Protein AF-A0A7J0H6J4-F1 (afdb_monomer)

Mean predicted aligned error: 19.85 Å

Organism: NCBI:txid165716

Radius of gyration: 63.57 Å; Cα contacts (8 Å, |Δi|>4): 97; chains: 1; bounding box: 121×67×166 Å

pLDDT: mean 73.16, std 22.2, range [22.91, 97.62]

Solvent-accessible surface area (backbone atoms only — not comparable to full-atom values): 18128 Å² total; per-residue (Å²): 135,91,82,87,82,89,80,85,81,76,89,83,82,80,80,77,84,77,76,85,71,89,86,64,90,82,67,83,80,78,88,69,92,77,84,86,80,96,75,91,76,96,66,96,67,84,50,84,58,67,77,48,96,93,47,71,51,81,50,64,57,100,44,37,66,28,49,51,53,49,50,52,53,25,50,52,22,48,76,70,63,26,18,61,67,37,55,76,76,55,74,60,62,53,43,97,85,78,46,73,52,76,68,41,57,77,81,49,72,68,52,54,53,53,54,41,64,67,47,77,93,45,82,88,68,48,81,85,84,81,95,75,52,67,58,62,50,37,53,51,44,52,49,49,54,52,52,53,51,53,53,52,51,55,50,52,54,51,52,54,51,51,52,53,52,50,52,52,49,53,51,54,51,52,53,53,52,52,52,50,51,52,54,51,53,51,52,50,51,51,52,52,51,53,48,52,53,52,53,53,54,47,53,52,51,52,52,50,52,51,52,52,52,52,53,50,50,53,50,54,52,50,54,54,50,53,51,52,53,52,52,53,52,51,51,54,55,56,61,66,72,56,97,70,62,80,68,62,54,54,54,53,49,52,50,49,52,55,50,50,53,50,54,49,50,53,50,51,53,52,51,52,51,52,50,50,56,50,52,52,52,53,52,53,51,53,51,52,53,52,52,54,50,54,52,57,61,71,76,108

InterPro domains:
  IPR005380 XS domain [PF03468] (38-112)
  IPR038588 XS domain superfamily [G3DSA:3.30.70.2890] (24-173)
  IPR044287 Protein SUPPRESSOR OF GENE SILENCING 3 [PTHR46602] (54-300)

Secondary structure (DSSP, 8-state):
-------------SSSS----TT-SS--------------------EEEEEETTEEEEE--SSHHHHHHHHHHHHHHHHTT-SHHHHHH----B-TTSPBPP---PPPHHHHHHHHHHS-S-GGGSPP-----HIIIIIIHHHHHHHHHHHHHHHHHHHHHHHHHHHHHHHHHHHHHHHHHHHHHHHHHHHHHHHHHHHHHHHHHHHHHHHHHHHHHHHHHHHHHHHHHHHHHHHHHHHTTS---HHHHHHHHHHHHHHHHHHHHHHHHHHHHHHHHHHHHHHHHHHHHHHHHHHHHHT-

Sequence (300 aa):
MTSSLKLRISESLDNITKIRWPHAQRLKLRISKFLTSSQRSDSHGLQWIQRAPGMSILIFENSAMGYIEAEYLHNHFREQGTDRDAWDQRRVLFCPGGILQLYGYMAEKRDLDIFNQHCHGKSNSRLKFELRSHQEMAVDQMKQMNEDNQELILFKDRVAKWQRQFNALKQSFGLVSEKLRKTSEESHIVQQRSKMHHDQNKEEMDFQDLFWKDQIQIIAKGDSYEKIQQEEREKVKSSLSTNAGRRHRVDEMAKFIKCQEKEMEEFVAESEKLIKLHEDKIIALKQKYLEEEIELEKEF

Foldseek 3Di:
DDDDDDDDPDDDPPPPPPPDDDPPPDDPPPPDDDDDDDDDDDDDDWDFDDDFVVDGDTDFPQALVSVVVLVVVQVVLVVVCQEPVSCVPPPPQADVPRDGRDHDHDDDPVNLVVSQVSPPDDPVRRDDDDDDDNCVRHVVRVVVVVVVVVVVVVVVVVVVVVVVVVVVVVVVVVVVVVVVVVVVVVVVVVVVVVVVVVVVVVVVVVVVVVVVVVVVVVVVVVVVVVVVVVVVVVVLVVVVPDDDDPPVVVVVVVVVVVVVVVVVVVVVVVVVVVVVVVVVVVVVVVVVVVVVVVVVVVVD

Structure (mmCIF, N/CA/C/O backbone):
data_AF-A0A7J0H6J4-F1
#
_entry.id   AF-A0A7J0H6J4-F1
#
loop_
_atom_site.group_PDB
_atom_site.id
_atom_site.type_symbol
_atom_site.label_atom_id
_atom_site.label_alt_id
_atom_site.label_comp_id
_atom_site.label_asym_id
_atom_site.label_entity_id
_atom_site.label_seq_id
_atom_site.pdbx_PDB_ins_code
_atom_site.Cartn_x
_atom_site.Cartn_y
_atom_site.Cartn_z
_atom_site.occupancy
_atom_site.B_iso_or_equiv
_atom_site.auth_seq_id
_atom_site.auth_comp_id
_atom_site.auth_asym_id
_atom_site.auth_atom_id
_atom_site.pdbx_PDB_model_num
ATOM 1 N N . MET A 1 1 ? 60.371 47.256 -29.897 1.00 32.34 1 MET A N 1
ATOM 2 C CA . MET A 1 1 ? 59.239 47.848 -29.158 1.00 32.34 1 MET A CA 1
ATOM 3 C C . MET A 1 1 ? 57.948 47.381 -29.799 1.00 32.34 1 MET A C 1
ATOM 5 O O . MET A 1 1 ? 57.832 47.382 -31.015 1.00 32.34 1 MET A O 1
ATOM 9 N N . THR A 1 2 ? 57.052 46.895 -28.956 1.00 35.75 2 THR A N 1
ATOM 10 C CA . THR A 1 2 ? 55.686 46.431 -29.213 1.00 35.75 2 THR A CA 1
ATOM 11 C C . THR A 1 2 ? 54.862 47.373 -30.092 1.00 35.75 2 THR A C 1
ATOM 13 O O . THR A 1 2 ? 54.838 48.570 -29.814 1.00 35.75 2 THR A O 1
ATOM 16 N N . SER A 1 3 ? 54.105 46.830 -31.055 1.00 24.27 3 SER A N 1
ATOM 17 C CA . SER A 1 3 ? 52.746 47.296 -31.382 1.00 24.27 3 SER A CA 1
ATOM 18 C C . SER A 1 3 ? 51.985 46.312 -32.275 1.00 24.27 3 SER A C 1
ATOM 20 O O . SER A 1 3 ? 52.516 45.741 -33.222 1.00 24.27 3 SER A O 1
ATOM 22 N N . SER A 1 4 ? 50.725 46.131 -31.893 1.00 26.70 4 SER A N 1
ATOM 23 C CA . SER A 1 4 ? 49.696 45.242 -32.416 1.00 26.70 4 SER A CA 1
ATOM 24 C C . SER A 1 4 ? 49.307 45.489 -33.874 1.00 26.70 4 SER A C 1
ATOM 26 O O . SER A 1 4 ? 49.115 46.633 -34.275 1.00 26.70 4 SER A O 1
ATOM 28 N N . LEU A 1 5 ? 48.972 44.411 -34.591 1.00 23.88 5 LEU A N 1
ATOM 29 C CA . LEU A 1 5 ? 47.990 44.451 -35.675 1.00 23.88 5 LEU A CA 1
ATOM 30 C C . LEU A 1 5 ? 46.917 43.380 -35.447 1.00 23.88 5 LEU A C 1
ATOM 32 O O . LEU A 1 5 ? 47.143 42.177 -35.542 1.00 23.88 5 LEU A O 1
ATOM 36 N N . LYS A 1 6 ? 45.732 43.889 -35.098 1.00 25.48 6 LYS A N 1
ATOM 37 C CA . LYS A 1 6 ? 44.427 43.224 -35.091 1.00 25.48 6 LYS A CA 1
ATOM 38 C C . LYS A 1 6 ? 44.156 42.629 -36.478 1.00 25.48 6 LYS A C 1
ATOM 40 O O . LYS A 1 6 ? 44.008 43.389 -37.431 1.00 25.48 6 LYS A O 1
ATOM 45 N N . LEU A 1 7 ? 43.975 41.312 -36.572 1.00 24.17 7 LEU A N 1
ATOM 46 C CA . LEU A 1 7 ? 43.243 40.704 -37.684 1.00 24.17 7 LEU A CA 1
ATOM 47 C C . LEU A 1 7 ? 41.810 40.418 -37.234 1.00 24.17 7 LEU A C 1
ATOM 49 O O . LEU A 1 7 ? 41.529 39.557 -36.404 1.00 24.17 7 LEU A O 1
ATOM 53 N N . ARG A 1 8 ? 40.922 41.250 -37.775 1.00 25.00 8 ARG A N 1
ATOM 54 C CA . ARG A 1 8 ? 39.465 41.177 -37.735 1.00 25.00 8 ARG A CA 1
ATOM 55 C C . ARG A 1 8 ? 39.037 39.911 -38.488 1.00 25.00 8 ARG A C 1
ATOM 57 O O . ARG A 1 8 ? 39.128 39.887 -39.709 1.00 25.00 8 ARG A O 1
ATOM 64 N N . ILE A 1 9 ? 38.576 38.880 -37.780 1.00 28.08 9 ILE A N 1
ATOM 65 C CA . ILE A 1 9 ? 37.777 37.810 -38.391 1.00 28.08 9 ILE A CA 1
ATOM 66 C C . ILE A 1 9 ? 36.322 38.211 -38.177 1.00 28.08 9 ILE A C 1
ATOM 68 O O . ILE A 1 9 ? 35.821 38.217 -37.054 1.00 28.08 9 ILE A O 1
ATOM 72 N N . SER A 1 10 ? 35.717 38.675 -39.266 1.00 25.12 10 SER A N 1
ATOM 73 C CA . SER A 1 10 ? 34.320 39.076 -39.367 1.00 25.12 10 SER A CA 1
ATOM 74 C C . SER A 1 10 ? 33.382 37.889 -39.165 1.00 25.12 10 SER A C 1
ATOM 76 O O . SER A 1 10 ? 33.693 36.751 -39.515 1.00 25.12 10 SER A O 1
ATOM 78 N N . GLU A 1 11 ? 32.230 38.217 -38.598 1.00 31.91 11 GLU A N 1
ATOM 79 C CA . GLU A 1 11 ? 31.077 37.376 -38.311 1.00 31.91 11 GLU A CA 1
ATOM 80 C C . GLU A 1 11 ? 30.714 36.409 -39.448 1.00 31.91 11 GLU A C 1
ATOM 82 O O . GLU A 1 11 ? 30.559 36.802 -40.601 1.00 31.91 11 GLU A O 1
ATOM 87 N N . SER A 1 12 ? 30.510 35.139 -39.094 1.00 29.16 12 SER A N 1
ATOM 88 C CA . SER A 1 12 ? 29.592 34.235 -39.796 1.00 29.16 12 SER A CA 1
ATOM 89 C C . SER A 1 12 ? 29.213 33.081 -38.861 1.00 29.16 12 SER A C 1
ATOM 91 O O . SER A 1 12 ? 29.544 31.920 -39.085 1.00 29.16 12 SER A O 1
ATOM 93 N N . LEU A 1 13 ? 28.586 33.418 -37.729 1.00 30.84 13 LEU A N 1
ATOM 94 C CA . LEU A 1 13 ? 27.965 32.437 -36.825 1.00 30.84 13 LEU A CA 1
ATOM 95 C C . LEU A 1 13 ? 26.429 32.512 -36.830 1.00 30.84 13 LEU A C 1
ATOM 97 O O . LEU A 1 13 ? 25.788 31.724 -36.143 1.00 30.84 13 LEU A O 1
ATOM 101 N N . ASP A 1 14 ? 25.836 33.371 -37.662 1.00 28.89 14 ASP A N 1
ATOM 102 C CA . ASP A 1 14 ? 24.385 33.602 -37.667 1.00 28.89 14 ASP A CA 1
ATOM 103 C C . ASP A 1 14 ? 23.594 32.760 -38.683 1.00 28.89 14 ASP A C 1
ATOM 105 O O . ASP A 1 14 ? 22.367 32.809 -38.692 1.00 28.89 14 ASP A O 1
ATOM 109 N N . ASN A 1 15 ? 24.242 31.920 -39.499 1.00 28.92 15 ASN A N 1
ATOM 110 C CA . ASN A 1 15 ? 23.547 31.191 -40.573 1.00 28.92 15 ASN A CA 1
ATOM 111 C C . ASN A 1 15 ? 23.264 29.701 -40.309 1.00 28.92 15 ASN A C 1
ATOM 113 O O . ASN A 1 15 ? 22.743 29.026 -41.192 1.00 28.92 15 ASN A O 1
ATOM 117 N N . ILE A 1 16 ? 23.528 29.172 -39.107 1.00 34.44 16 ILE A N 1
ATOM 118 C CA . ILE A 1 16 ? 23.248 27.750 -38.785 1.00 34.44 16 ILE A CA 1
ATOM 119 C C . ILE A 1 16 ? 21.892 27.562 -38.065 1.00 34.44 16 ILE A C 1
ATOM 121 O O . ILE A 1 16 ? 21.417 26.445 -37.886 1.00 34.44 16 ILE A O 1
ATOM 125 N N . THR A 1 17 ? 21.182 28.636 -37.712 1.00 31.34 17 THR A N 1
ATOM 126 C CA . THR A 1 17 ? 19.904 28.565 -36.968 1.00 31.34 17 THR A CA 1
ATOM 127 C C . THR A 1 17 ? 18.638 28.516 -37.833 1.00 31.34 17 THR A C 1
ATOM 129 O O . THR A 1 17 ? 17.533 28.603 -37.300 1.00 31.34 17 THR A O 1
ATOM 132 N N . LYS A 1 18 ? 18.740 28.306 -39.151 1.00 29.44 18 LYS A N 1
ATOM 133 C CA . LYS A 1 18 ? 17.568 28.142 -40.035 1.00 29.44 18 LYS A CA 1
ATOM 134 C C . LYS A 1 18 ? 17.579 26.818 -40.803 1.00 29.44 18 LYS A C 1
ATOM 136 O O . LYS A 1 18 ? 17.526 26.801 -42.024 1.00 29.44 18 LYS A O 1
ATOM 141 N N . ILE A 1 19 ? 17.549 25.699 -40.083 1.00 34.03 19 ILE A N 1
ATOM 142 C CA . ILE A 1 19 ? 16.944 24.468 -40.613 1.00 34.03 19 ILE A CA 1
ATOM 143 C C . ILE A 1 19 ? 15.577 24.340 -39.942 1.00 34.03 19 ILE A C 1
ATOM 145 O O . ILE A 1 19 ? 15.463 24.096 -38.741 1.00 34.03 19 ILE A O 1
ATOM 149 N N . ARG A 1 20 ? 14.527 24.626 -40.714 1.00 26.16 20 ARG A N 1
ATOM 150 C CA . ARG A 1 20 ? 13.129 24.543 -40.285 1.00 26.16 20 ARG A CA 1
ATOM 151 C C . ARG A 1 20 ? 12.711 23.075 -40.339 1.00 26.16 20 ARG A C 1
ATOM 153 O O . ARG A 1 20 ? 12.441 22.572 -41.419 1.00 26.16 20 ARG A O 1
ATOM 160 N N . TRP A 1 21 ? 12.652 22.415 -39.186 1.00 36.41 21 TRP A N 1
ATOM 161 C CA . TRP A 1 21 ? 12.153 21.045 -39.029 1.00 36.41 21 TRP A CA 1
ATOM 162 C C . TRP A 1 21 ? 10.617 21.056 -38.893 1.00 36.41 21 TRP A C 1
ATOM 164 O O . TRP A 1 21 ? 10.116 21.512 -37.860 1.00 36.41 21 TRP A O 1
ATOM 174 N N . PRO A 1 22 ? 9.825 20.597 -39.879 1.00 29.80 22 PRO A N 1
ATOM 175 C CA . PRO A 1 22 ? 8.400 20.380 -39.676 1.00 29.80 22 PRO A CA 1
ATOM 176 C C . PRO A 1 22 ? 8.217 19.026 -38.969 1.00 29.80 22 PRO A C 1
ATOM 178 O O . PRO A 1 22 ? 8.684 18.013 -39.467 1.00 29.80 22 PRO A O 1
ATOM 181 N N . HIS A 1 23 ? 7.549 19.030 -37.809 1.00 30.56 23 HIS A N 1
ATOM 182 C CA . HIS A 1 23 ? 7.237 17.888 -36.918 1.00 30.56 23 HIS A CA 1
ATOM 183 C C . HIS A 1 23 ? 8.204 17.507 -35.780 1.00 30.56 23 HIS A C 1
ATOM 185 O O . HIS A 1 23 ? 7.994 16.496 -35.116 1.00 30.56 23 HIS A O 1
ATOM 191 N N . ALA A 1 24 ? 9.150 18.366 -35.396 1.00 34.19 24 ALA A N 1
ATOM 192 C CA . ALA A 1 24 ? 9.939 18.165 -34.173 1.00 34.19 24 ALA A CA 1
ATOM 193 C C . ALA A 1 24 ? 9.366 18.938 -32.961 1.00 34.19 24 ALA A C 1
ATOM 195 O O . ALA A 1 24 ? 9.992 19.867 -32.461 1.00 34.19 24 ALA A O 1
ATOM 196 N N . GLN A 1 25 ? 8.180 18.576 -32.450 1.00 32.50 25 GLN A N 1
ATOM 197 C CA . GLN A 1 25 ? 7.685 19.151 -31.178 1.00 32.50 25 GLN A CA 1
ATOM 198 C C . GLN A 1 25 ? 8.244 18.471 -29.909 1.00 32.50 25 GLN A C 1
ATOM 200 O O . GLN A 1 25 ? 7.863 18.851 -28.804 1.00 32.50 25 GLN A O 1
ATOM 205 N N . ARG A 1 26 ? 9.193 17.525 -30.012 1.00 31.73 26 ARG A N 1
ATOM 206 C CA . ARG A 1 26 ? 9.772 16.850 -28.829 1.00 31.73 26 ARG A CA 1
ATOM 207 C C . ARG A 1 26 ? 11.286 16.910 -28.650 1.00 31.73 26 ARG A C 1
ATOM 209 O O . ARG A 1 26 ? 11.773 16.422 -27.640 1.00 31.73 26 ARG A O 1
ATOM 216 N N . LEU A 1 27 ? 12.021 17.576 -29.536 1.00 29.59 27 LEU A N 1
ATOM 217 C CA . LEU A 1 27 ? 13.466 17.766 -29.378 1.00 29.59 27 LEU A CA 1
ATOM 218 C C . LEU A 1 27 ? 13.791 19.261 -29.352 1.00 29.59 27 LEU A C 1
ATOM 220 O O . LEU A 1 27 ? 14.238 19.849 -30.333 1.00 29.59 27 LEU A O 1
ATOM 224 N N . LYS A 1 28 ? 13.564 19.898 -28.196 1.00 26.81 28 LYS A N 1
ATOM 225 C CA . LYS A 1 28 ? 14.203 21.184 -27.885 1.00 26.81 28 LYS A CA 1
ATOM 226 C C . LYS A 1 28 ? 15.700 20.924 -27.680 1.00 26.81 28 LYS A C 1
ATOM 228 O O . LYS A 1 28 ? 16.146 20.757 -26.548 1.00 26.81 28 LYS A O 1
ATOM 233 N N . LEU A 1 29 ? 16.477 20.895 -28.765 1.00 31.06 29 LEU A N 1
ATOM 234 C CA . LEU A 1 29 ? 17.935 20.988 -28.682 1.00 31.06 29 LEU A CA 1
ATOM 235 C C . LEU A 1 29 ? 18.292 22.376 -28.132 1.00 31.06 29 LEU A C 1
ATOM 237 O O . LEU A 1 29 ? 18.260 23.390 -28.831 1.00 31.06 29 LEU A O 1
ATOM 241 N N . ARG A 1 30 ? 18.583 22.428 -26.834 1.00 26.88 30 ARG A N 1
ATOM 242 C CA . ARG A 1 30 ? 19.042 23.624 -26.131 1.00 26.88 30 ARG A CA 1
ATOM 243 C C . ARG A 1 30 ? 20.536 23.781 -26.415 1.00 26.88 30 ARG A C 1
ATOM 245 O O . ARG A 1 30 ? 21.367 23.198 -25.732 1.00 26.88 30 ARG A O 1
ATOM 252 N N . ILE A 1 31 ? 20.880 24.546 -27.449 1.00 29.72 31 ILE A N 1
ATOM 253 C CA . ILE A 1 31 ? 22.272 24.907 -27.746 1.00 29.72 31 ILE A CA 1
ATOM 254 C C . ILE A 1 31 ? 22.707 25.959 -26.718 1.00 29.72 31 ILE A C 1
ATOM 256 O O . ILE A 1 31 ? 22.519 27.157 -26.917 1.00 29.72 31 ILE A O 1
ATOM 260 N N . SER A 1 32 ? 23.260 25.521 -25.588 1.00 24.36 32 SER A N 1
ATOM 261 C CA . SER A 1 32 ? 23.986 26.397 -24.666 1.00 24.36 32 SER A CA 1
ATOM 262 C C . SER A 1 32 ? 25.468 26.052 -24.690 1.00 24.36 32 SER A C 1
ATOM 264 O O . SER A 1 32 ? 25.858 24.927 -24.392 1.00 24.36 32 SER A O 1
ATOM 266 N N . LYS A 1 33 ? 26.276 27.056 -25.045 1.00 30.05 33 LYS A N 1
ATOM 267 C CA . LYS A 1 33 ? 27.736 27.093 -24.918 1.00 30.05 33 LYS A CA 1
ATOM 268 C C . LYS A 1 33 ? 28.176 26.507 -23.574 1.00 30.05 33 LYS A C 1
ATOM 270 O O . LYS A 1 33 ? 27.794 27.066 -22.556 1.00 30.05 33 LYS A O 1
ATOM 275 N N . PHE A 1 34 ? 29.043 25.498 -23.568 1.00 25.02 34 PHE A N 1
ATOM 276 C CA . PHE A 1 34 ? 29.953 25.270 -22.446 1.00 25.02 34 PHE A CA 1
ATOM 277 C C . PHE A 1 34 ? 31.266 24.673 -22.953 1.00 25.02 34 PHE A C 1
ATOM 279 O O . PHE A 1 34 ? 31.307 23.608 -23.564 1.00 25.02 34 PHE A O 1
ATOM 286 N N . LEU A 1 35 ? 32.338 25.431 -22.745 1.00 27.50 35 LEU A N 1
ATOM 287 C CA . LEU A 1 35 ? 33.712 24.978 -22.876 1.00 27.50 35 LEU A CA 1
ATOM 288 C C . LEU A 1 35 ? 34.117 24.277 -21.573 1.00 27.50 35 LEU A C 1
ATOM 290 O O . LEU A 1 35 ? 33.762 24.726 -20.487 1.00 27.50 35 LEU A O 1
ATOM 294 N N . THR A 1 36 ? 34.967 23.266 -21.736 1.00 29.61 36 THR A N 1
ATOM 295 C CA . THR A 1 36 ? 35.850 22.622 -20.747 1.00 29.61 36 THR A CA 1
ATOM 296 C C . THR A 1 36 ? 35.263 21.635 -19.731 1.00 29.61 36 THR A C 1
ATOM 298 O O . THR A 1 36 ? 34.295 21.907 -19.034 1.00 29.61 36 THR A O 1
ATOM 301 N N . SER A 1 37 ? 36.025 20.537 -19.607 1.00 22.91 37 SER A N 1
ATOM 302 C CA . SER A 1 37 ? 36.230 19.696 -18.418 1.00 22.91 37 SER A CA 1
ATOM 303 C C . SER A 1 37 ? 35.440 18.387 -18.331 1.00 22.91 37 SER A C 1
ATOM 305 O O . SER A 1 37 ? 34.274 18.332 -17.972 1.00 22.91 37 SER A O 1
ATOM 307 N N . SER A 1 38 ? 36.182 17.315 -18.621 1.00 36.50 38 SER A N 1
ATOM 308 C CA . SER A 1 38 ? 36.107 15.972 -18.037 1.00 36.50 38 SER A CA 1
ATOM 309 C C . SER A 1 38 ? 35.262 15.840 -16.757 1.00 36.50 38 SER A C 1
ATOM 311 O O . SER A 1 38 ? 35.719 16.274 -15.704 1.00 36.50 38 SER A O 1
ATOM 313 N N . GLN A 1 39 ? 34.134 15.122 -16.826 1.00 25.42 39 GLN A N 1
ATOM 314 C CA . GLN A 1 39 ? 33.724 14.079 -15.866 1.00 25.42 39 GLN A CA 1
ATOM 315 C C . GLN A 1 39 ? 32.434 13.362 -16.321 1.00 25.42 39 GLN A C 1
ATOM 317 O O . GLN A 1 39 ? 31.625 13.920 -17.054 1.00 25.42 39 GLN A O 1
ATOM 322 N N . ARG A 1 40 ? 32.289 12.099 -15.888 1.00 37.50 40 ARG A N 1
ATOM 323 C CA . ARG A 1 40 ? 31.106 11.222 -16.020 1.00 37.50 40 ARG A CA 1
ATOM 324 C C . ARG A 1 40 ? 29.793 11.934 -15.672 1.00 37.50 40 ARG A C 1
ATOM 326 O O . ARG A 1 40 ? 29.751 12.640 -14.670 1.00 37.50 40 ARG A O 1
ATOM 333 N N . SER A 1 41 ? 28.707 11.604 -16.368 1.00 27.91 41 SER A N 1
ATOM 334 C CA . SER A 1 41 ? 27.409 11.295 -15.736 1.00 27.91 41 SER A CA 1
ATOM 335 C C . SER A 1 41 ? 26.367 10.864 -16.766 1.00 27.91 41 SER A C 1
ATOM 337 O O . SER A 1 41 ? 26.250 11.446 -17.841 1.00 27.91 41 SER A O 1
ATOM 339 N N . ASP A 1 42 ? 25.619 9.834 -16.384 1.00 38.34 42 ASP A N 1
ATOM 340 C CA . ASP A 1 42 ? 24.381 9.375 -16.994 1.00 38.34 42 ASP A CA 1
ATOM 341 C C . ASP A 1 42 ? 23.381 10.534 -17.068 1.00 38.34 42 ASP A C 1
ATOM 343 O O . ASP A 1 42 ? 22.933 11.039 -16.039 1.00 38.34 42 ASP A O 1
ATOM 347 N N . SER A 1 43 ? 23.070 11.011 -18.272 1.00 32.19 43 SER A N 1
ATOM 348 C CA . SER A 1 43 ? 21.995 11.972 -18.545 1.00 32.19 43 SER A CA 1
ATOM 349 C C . SER A 1 43 ? 21.755 12.048 -20.049 1.00 32.19 43 SER A C 1
ATOM 351 O O . SER A 1 43 ? 22.672 12.348 -20.810 1.00 32.19 43 SER A O 1
ATOM 353 N N . HIS A 1 44 ? 20.511 11.799 -20.457 1.00 42.38 44 HIS A N 1
ATOM 354 C CA . HIS A 1 44 ? 20.006 11.909 -21.824 1.00 42.38 44 HIS A CA 1
ATOM 355 C C . HIS A 1 44 ? 20.513 13.169 -22.541 1.00 42.38 44 HIS A C 1
ATOM 357 O O . HIS A 1 44 ? 20.177 14.298 -22.175 1.00 42.38 44 HIS A O 1
ATOM 363 N N . GLY A 1 45 ? 21.316 12.970 -23.583 1.00 33.69 45 GLY A N 1
ATOM 364 C CA . GLY A 1 45 ? 21.847 14.051 -24.397 1.00 33.69 45 GLY A CA 1
ATOM 365 C C . GLY A 1 45 ? 22.840 13.534 -25.428 1.00 33.69 45 GLY A C 1
ATOM 366 O O . GLY A 1 45 ? 23.802 12.856 -25.081 1.00 33.69 45 GLY A O 1
ATOM 367 N N . LEU A 1 46 ? 22.605 13.878 -26.697 1.00 38.28 46 LEU A N 1
ATOM 368 C CA . LEU A 1 46 ? 23.538 13.655 -27.803 1.00 38.28 46 LEU A CA 1
ATOM 369 C C . LEU A 1 46 ? 24.925 14.185 -27.415 1.00 38.28 46 LEU A C 1
ATOM 371 O O . LEU A 1 46 ? 25.100 15.390 -27.206 1.00 38.28 46 LEU A O 1
ATOM 375 N N . GLN A 1 47 ? 25.909 13.292 -27.317 1.00 38.47 47 GLN A N 1
ATOM 376 C CA . GLN A 1 47 ? 27.278 13.662 -26.987 1.00 38.47 47 GLN A CA 1
ATOM 377 C C . GLN A 1 47 ? 28.078 13.822 -28.285 1.00 38.47 47 GLN A C 1
ATOM 379 O O . GLN A 1 47 ? 28.385 12.856 -28.979 1.00 38.47 47 GLN A O 1
ATOM 384 N N . TRP A 1 48 ? 28.423 15.062 -28.632 1.00 40.47 48 TRP A N 1
ATOM 385 C CA . TRP A 1 48 ? 29.306 15.349 -29.764 1.00 40.47 48 TRP A CA 1
ATOM 386 C C . TRP A 1 48 ? 30.753 15.133 -29.343 1.00 40.47 48 TRP A C 1
ATOM 388 O O . TRP A 1 48 ? 31.283 15.924 -28.560 1.00 40.47 48 TRP A O 1
ATOM 398 N N . ILE A 1 49 ? 31.417 14.096 -29.856 1.00 47.28 49 ILE A N 1
ATOM 399 C CA . ILE A 1 49 ? 32.835 13.875 -29.567 1.00 47.28 49 ILE A CA 1
ATOM 400 C C . ILE A 1 49 ? 33.576 13.470 -30.839 1.00 47.28 49 ILE A C 1
ATOM 402 O O . ILE A 1 49 ? 33.199 12.548 -31.547 1.00 47.28 49 ILE A O 1
ATOM 406 N N . GLN A 1 50 ? 34.704 14.156 -31.034 1.00 50.03 50 GLN A N 1
ATOM 407 C CA . GLN A 1 50 ? 35.775 13.893 -31.992 1.00 50.03 50 GLN A CA 1
ATOM 408 C C . GLN A 1 50 ? 35.567 14.462 -33.408 1.00 50.03 50 GLN A C 1
ATOM 410 O O . GLN A 1 50 ? 34.782 13.983 -34.221 1.00 50.03 50 GLN A O 1
ATOM 415 N N . ARG A 1 51 ? 36.354 15.503 -33.709 1.00 43.75 51 ARG A N 1
ATOM 416 C CA . ARG A 1 51 ? 36.452 16.147 -35.023 1.00 43.75 51 ARG A CA 1
ATOM 417 C C . ARG A 1 51 ? 37.814 15.824 -35.636 1.00 43.75 51 ARG A C 1
ATOM 419 O O . ARG A 1 51 ? 38.836 16.229 -35.084 1.00 43.75 51 ARG A O 1
ATOM 426 N N . ALA A 1 52 ? 37.812 15.147 -36.778 1.00 52.53 52 ALA A N 1
ATOM 427 C CA . ALA A 1 52 ? 38.944 15.085 -37.696 1.00 52.53 52 ALA A CA 1
ATOM 428 C C . ALA A 1 52 ? 38.771 16.180 -38.776 1.00 52.53 52 ALA A C 1
ATOM 430 O O . ALA A 1 52 ? 37.668 16.718 -38.932 1.00 52.53 52 ALA A O 1
ATOM 431 N N . PRO A 1 53 ? 39.822 16.589 -39.509 1.00 56.97 53 PRO A N 1
ATOM 432 C CA . PRO A 1 53 ? 39.680 17.577 -40.578 1.00 56.97 53 PRO A CA 1
ATOM 433 C C . PRO A 1 53 ? 38.638 17.108 -41.609 1.00 56.97 53 PRO A C 1
ATOM 435 O O . PRO A 1 53 ? 38.853 16.125 -42.306 1.00 56.97 53 PRO A O 1
ATOM 438 N N . GLY A 1 54 ? 37.486 17.784 -41.668 1.00 67.56 54 GLY A N 1
ATOM 439 C CA . GLY A 1 54 ? 36.395 17.454 -42.594 1.00 67.56 54 GLY A CA 1
ATOM 440 C C . GLY A 1 54 ? 35.497 16.266 -42.212 1.00 67.56 54 GLY A C 1
ATOM 441 O O . GLY A 1 54 ? 34.618 15.945 -43.000 1.00 67.56 54 GLY A O 1
ATOM 442 N N . MET A 1 55 ? 35.667 15.634 -41.038 1.00 71.75 55 MET A N 1
ATOM 443 C CA . MET A 1 55 ? 34.838 14.496 -40.589 1.00 71.75 55 MET A CA 1
ATOM 444 C C . MET A 1 55 ? 34.493 14.590 -39.094 1.00 71.75 55 MET A C 1
ATOM 446 O O . MET A 1 55 ? 35.336 14.949 -38.268 1.00 71.75 55 MET A O 1
ATOM 450 N N . SER A 1 56 ? 33.263 14.229 -38.731 1.00 78.38 56 SER A N 1
ATOM 451 C CA . SER A 1 56 ? 32.791 14.165 -37.341 1.00 78.38 56 SER A CA 1
ATOM 452 C C . SER A 1 56 ? 31.951 12.915 -37.114 1.00 78.38 56 SER A C 1
ATOM 454 O O . SER A 1 56 ? 31.152 12.565 -37.978 1.00 78.38 56 SER A O 1
ATOM 456 N N . ILE A 1 57 ? 32.091 12.294 -35.943 1.00 82.31 57 ILE A N 1
ATOM 457 C CA . ILE A 1 57 ? 31.270 11.151 -35.526 1.00 82.31 57 ILE A CA 1
ATOM 458 C C . ILE A 1 57 ? 30.194 11.637 -34.550 1.00 82.31 57 ILE A C 1
ATOM 460 O O . ILE A 1 57 ? 30.479 12.407 -33.632 1.00 82.31 57 ILE A O 1
ATOM 464 N N . LEU A 1 58 ? 28.956 11.181 -34.753 1.00 85.94 58 LEU A N 1
ATOM 465 C CA . LEU A 1 58 ? 27.856 11.361 -33.809 1.00 85.94 58 LEU A CA 1
ATOM 466 C C . LEU A 1 58 ? 27.661 10.064 -33.023 1.00 85.94 58 LEU A C 1
ATOM 468 O O . LEU A 1 58 ? 27.520 8.997 -33.617 1.00 85.94 58 LEU A O 1
ATOM 472 N N . ILE A 1 59 ? 27.670 10.165 -31.695 1.00 85.44 59 ILE A N 1
ATOM 473 C CA . ILE A 1 59 ? 27.499 9.025 -30.794 1.00 85.44 59 ILE A CA 1
ATOM 474 C C . ILE A 1 59 ? 26.111 9.127 -30.168 1.00 85.44 59 ILE A C 1
ATOM 476 O O . ILE A 1 59 ? 25.770 10.138 -29.548 1.00 85.44 59 ILE A O 1
ATOM 480 N N . PHE A 1 60 ? 25.320 8.077 -30.357 1.00 86.69 60 PHE A N 1
ATOM 481 C CA . PHE A 1 60 ? 23.996 7.933 -29.764 1.00 86.69 60 PHE A CA 1
ATOM 482 C C . PHE A 1 60 ? 24.076 7.176 -28.439 1.00 86.69 60 PHE A C 1
ATOM 484 O O . PHE A 1 60 ? 25.101 6.580 -28.101 1.00 86.69 60 PHE A O 1
ATOM 491 N N . GLU A 1 61 ? 22.985 7.219 -27.680 1.00 88.19 61 GLU A N 1
ATOM 492 C CA . GLU A 1 61 ? 22.841 6.430 -26.461 1.00 88.19 61 GLU A CA 1
ATOM 493 C C . GLU A 1 61 ? 23.043 4.936 -26.766 1.00 88.19 61 GLU A C 1
ATOM 495 O O . GLU A 1 61 ? 22.582 4.436 -27.793 1.00 88.19 61 GLU A O 1
ATOM 500 N N . ASN A 1 62 ? 23.721 4.209 -25.872 1.00 84.44 62 ASN A N 1
ATOM 501 C CA . ASN A 1 62 ? 23.905 2.762 -26.003 1.00 84.44 62 ASN A CA 1
ATOM 502 C C . ASN A 1 62 ? 22.634 2.004 -25.579 1.00 84.44 62 ASN A C 1
ATOM 504 O O . ASN A 1 62 ? 22.644 1.226 -24.627 1.00 84.44 62 ASN A O 1
ATOM 508 N N . SER A 1 63 ? 21.525 2.289 -26.254 1.00 85.44 63 SER A N 1
ATOM 509 C CA . SER A 1 63 ? 20.218 1.680 -26.034 1.00 85.44 63 SER A CA 1
ATOM 510 C C . SER A 1 63 ? 19.538 1.392 -27.371 1.00 85.44 63 SER A C 1
ATOM 512 O O . SER A 1 63 ? 19.894 1.970 -28.401 1.00 85.44 63 SER A O 1
ATOM 514 N N . ALA A 1 64 ? 18.532 0.514 -27.363 1.00 87.00 64 ALA A N 1
ATOM 515 C CA . ALA A 1 64 ? 17.734 0.221 -28.556 1.00 87.00 64 ALA A CA 1
ATOM 516 C C . ALA A 1 64 ? 17.124 1.492 -29.165 1.00 87.00 64 ALA A C 1
ATOM 518 O O . ALA A 1 64 ? 17.079 1.648 -30.382 1.00 87.00 64 ALA A O 1
ATOM 519 N N . MET A 1 65 ? 16.719 2.439 -28.314 1.00 86.50 65 MET A N 1
ATOM 520 C CA . MET A 1 65 ? 16.193 3.726 -28.758 1.00 86.50 65 MET A CA 1
ATOM 521 C C . MET A 1 65 ? 17.278 4.594 -29.403 1.00 86.50 65 MET A C 1
ATOM 523 O O . MET A 1 65 ? 17.043 5.160 -30.467 1.00 86.50 65 MET A O 1
ATOM 527 N N . GLY A 1 66 ? 18.481 4.648 -28.820 1.00 87.50 66 GLY A N 1
ATOM 528 C CA . GLY A 1 66 ? 19.613 5.351 -29.428 1.00 87.50 66 GLY A CA 1
ATOM 529 C C . GLY A 1 66 ? 19.995 4.784 -30.800 1.00 87.50 66 GLY A C 1
ATOM 530 O O . GLY A 1 66 ? 20.317 5.543 -31.713 1.00 87.50 66 GLY A O 1
ATOM 531 N N . TYR A 1 67 ? 19.876 3.465 -30.984 1.00 87.81 67 TYR A N 1
ATOM 532 C CA . TYR A 1 67 ? 20.055 2.825 -32.288 1.00 87.81 67 TYR A CA 1
ATOM 533 C C . TYR A 1 67 ? 18.978 3.250 -33.302 1.00 87.81 67 TYR A C 1
ATOM 535 O O . TYR A 1 67 ? 19.310 3.636 -34.422 1.00 87.81 67 TYR A O 1
ATOM 543 N N . ILE A 1 68 ? 17.698 3.235 -32.913 1.00 88.19 68 ILE A N 1
ATOM 544 C CA . ILE A 1 68 ? 16.580 3.656 -33.779 1.00 88.19 68 ILE A CA 1
ATOM 545 C C . ILE A 1 68 ? 16.706 5.137 -34.164 1.00 88.19 68 ILE A C 1
ATOM 547 O O . ILE A 1 68 ? 16.440 5.511 -35.305 1.00 88.19 68 ILE A O 1
ATOM 551 N N . GLU A 1 69 ? 17.152 5.995 -33.246 1.00 89.31 69 GLU A N 1
ATOM 552 C CA . GLU A 1 69 ? 17.429 7.404 -33.544 1.00 89.31 69 GLU A CA 1
ATOM 553 C C . GLU A 1 69 ? 18.561 7.566 -34.570 1.00 89.31 69 GLU A C 1
ATOM 555 O O . GLU A 1 69 ? 18.455 8.387 -35.488 1.00 89.31 69 GLU A O 1
ATOM 560 N N . ALA A 1 70 ? 19.620 6.759 -34.455 1.00 89.31 70 ALA A N 1
ATOM 561 C CA . ALA A 1 70 ? 20.712 6.733 -35.423 1.00 89.31 70 ALA A CA 1
ATOM 562 C C . ALA A 1 70 ? 20.245 6.253 -36.804 1.00 89.31 70 ALA A C 1
ATOM 564 O O . ALA A 1 70 ? 20.615 6.841 -37.823 1.00 89.31 70 ALA A O 1
ATOM 565 N N . GLU A 1 71 ? 19.409 5.214 -36.846 1.00 88.19 71 GLU A N 1
ATOM 566 C CA . GLU A 1 71 ? 18.809 4.698 -38.076 1.00 88.19 71 GLU A CA 1
ATOM 567 C C . GLU A 1 71 ? 17.886 5.732 -38.733 1.00 88.19 71 GLU A C 1
ATOM 569 O O . GLU A 1 71 ? 17.966 5.955 -39.942 1.00 88.19 71 GLU A O 1
ATOM 574 N N . TYR A 1 72 ? 17.066 6.429 -37.945 1.00 91.94 72 TYR A N 1
ATOM 575 C CA . TYR A 1 72 ? 16.214 7.507 -38.439 1.00 91.94 72 TYR A CA 1
ATOM 576 C C . TYR A 1 72 ? 17.041 8.619 -39.091 1.00 91.94 72 TYR A C 1
ATOM 578 O O . TYR A 1 72 ? 16.734 9.061 -40.200 1.00 91.94 72 TYR A O 1
ATOM 586 N N . LEU A 1 73 ? 18.130 9.044 -38.440 1.00 89.69 73 LEU A N 1
ATOM 587 C CA . LEU A 1 73 ? 19.025 10.055 -38.998 1.00 89.69 73 LEU A CA 1
ATOM 588 C C . LEU A 1 73 ? 19.729 9.557 -40.269 1.00 89.69 73 LEU A C 1
ATOM 590 O O . LEU A 1 73 ? 19.848 10.306 -41.235 1.00 89.69 73 LEU A O 1
ATOM 594 N N . HIS A 1 74 ? 20.165 8.297 -40.300 1.00 89.75 74 HIS A N 1
ATOM 595 C CA . HIS A 1 74 ? 20.749 7.687 -41.494 1.00 89.75 74 HIS A CA 1
ATOM 596 C C . HIS A 1 74 ? 19.766 7.685 -42.674 1.00 89.75 74 HIS A C 1
ATOM 598 O O . HIS A 1 74 ? 20.120 8.122 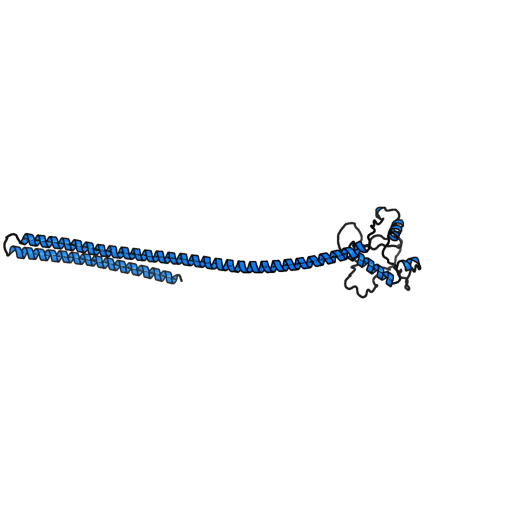-43.771 1.00 89.75 74 HIS A O 1
ATOM 604 N N . ASN A 1 75 ? 18.526 7.248 -42.442 1.00 92.12 75 ASN A N 1
ATOM 605 C CA . ASN A 1 75 ? 17.478 7.230 -43.459 1.00 92.12 75 ASN A CA 1
ATOM 606 C C . ASN A 1 75 ? 17.148 8.645 -43.949 1.00 92.12 75 ASN A C 1
ATOM 608 O O . ASN A 1 75 ? 16.956 8.842 -45.144 1.00 92.12 75 ASN A O 1
ATOM 612 N N . HIS A 1 76 ? 17.178 9.641 -43.062 1.00 91.19 76 HIS A N 1
ATOM 613 C CA . HIS A 1 76 ? 16.965 11.039 -43.425 1.00 91.19 76 HIS A CA 1
ATOM 614 C C . HIS A 1 76 ? 17.996 11.565 -44.439 1.00 91.19 76 HIS A C 1
ATOM 616 O O . HIS A 1 76 ? 17.622 12.188 -45.431 1.00 91.19 76 HIS A O 1
ATOM 622 N N . PHE A 1 77 ? 19.290 11.292 -44.232 1.00 88.06 77 PHE A N 1
ATOM 623 C CA . PHE A 1 77 ? 20.333 11.666 -45.199 1.00 88.06 77 PHE A CA 1
ATOM 624 C C . PHE A 1 77 ? 20.225 10.871 -46.509 1.00 88.06 77 PHE A C 1
ATOM 626 O O . PHE A 1 77 ? 20.466 11.416 -47.586 1.00 88.06 77 PHE A O 1
ATOM 633 N N . ARG A 1 78 ? 19.784 9.609 -46.436 1.00 89.88 78 ARG A N 1
ATOM 634 C CA . ARG A 1 78 ? 19.492 8.782 -47.618 1.00 89.88 78 ARG A CA 1
ATOM 635 C C . ARG A 1 78 ? 18.350 9.344 -48.457 1.00 89.88 78 ARG A C 1
ATOM 637 O O . ARG A 1 78 ? 18.478 9.435 -49.672 1.00 89.88 78 ARG A O 1
ATOM 644 N N . GLU A 1 79 ? 17.267 9.783 -47.826 1.00 91.06 79 GLU A N 1
ATOM 645 C CA . GLU A 1 79 ? 16.140 10.432 -48.507 1.00 91.06 79 GLU A CA 1
ATOM 646 C C . GLU A 1 79 ? 16.526 11.781 -49.130 1.00 91.06 79 GLU A C 1
ATOM 648 O O . GLU A 1 79 ? 16.007 12.149 -50.182 1.00 91.06 79 GLU A O 1
ATOM 653 N N . GLN A 1 80 ? 17.461 12.509 -48.514 1.00 86.00 80 GLN A N 1
ATOM 654 C CA . GLN A 1 80 ? 17.992 13.767 -49.047 1.00 86.00 80 GLN A CA 1
ATOM 655 C C . GLN A 1 80 ? 19.017 13.588 -50.178 1.00 86.00 80 GLN A C 1
ATOM 657 O O . GLN A 1 80 ? 19.400 14.582 -50.798 1.00 86.00 80 GLN A O 1
ATOM 662 N N . GLY A 1 81 ? 19.463 12.359 -50.461 1.00 85.62 81 GLY A N 1
ATOM 663 C CA . GLY A 1 81 ? 20.515 12.084 -51.446 1.00 85.62 81 GLY A CA 1
ATOM 664 C C . GLY A 1 81 ? 21.894 12.593 -51.014 1.00 85.62 81 GLY A C 1
ATOM 665 O O . GLY A 1 81 ? 22.710 12.975 -51.850 1.00 85.62 81 GLY A O 1
ATOM 666 N N . THR A 1 82 ? 22.127 12.665 -49.704 1.00 85.50 82 THR A N 1
ATOM 667 C CA . THR A 1 82 ? 23.355 13.163 -49.062 1.00 85.50 82 THR A CA 1
ATOM 668 C C . THR A 1 82 ? 23.959 12.081 -48.164 1.00 85.50 82 THR A C 1
ATOM 670 O O . THR A 1 82 ? 24.519 12.337 -47.096 1.00 85.50 82 THR A O 1
ATOM 673 N N . ASP A 1 83 ? 23.828 10.836 -48.608 1.00 86.56 83 ASP A N 1
ATOM 674 C CA . ASP A 1 83 ? 24.304 9.633 -47.946 1.00 86.56 83 ASP A CA 1
ATOM 675 C C . ASP A 1 83 ? 25.728 9.250 -48.379 1.00 86.56 83 ASP A C 1
ATOM 677 O O . ASP A 1 83 ? 26.444 10.017 -49.032 1.00 86.56 83 ASP A O 1
ATOM 681 N N . ARG A 1 84 ? 26.161 8.047 -47.982 1.00 85.88 84 ARG A N 1
ATOM 682 C CA . ARG A 1 84 ? 27.488 7.511 -48.305 1.00 85.88 84 ARG A CA 1
ATOM 683 C C . ARG A 1 84 ? 27.709 7.424 -49.814 1.00 85.88 84 ARG A C 1
ATOM 685 O O . ARG A 1 84 ? 28.751 7.868 -50.288 1.00 85.88 84 ARG A O 1
ATOM 692 N N . ASP A 1 85 ? 26.740 6.898 -50.560 1.00 87.31 85 ASP A N 1
ATOM 693 C CA . ASP A 1 85 ? 26.909 6.682 -51.997 1.00 87.31 85 ASP A CA 1
ATOM 694 C C . ASP A 1 85 ? 27.042 8.020 -52.733 1.00 87.31 85 ASP A C 1
ATOM 696 O O . ASP A 1 85 ? 27.895 8.174 -53.613 1.00 87.31 85 ASP A O 1
ATOM 700 N N . ALA A 1 86 ? 26.275 9.030 -52.309 1.00 85.50 86 ALA A N 1
ATOM 701 C CA . ALA A 1 86 ? 26.416 10.393 -52.804 1.00 85.50 86 ALA A CA 1
ATOM 702 C C . ALA A 1 86 ? 27.813 10.976 -52.515 1.00 85.50 86 ALA A C 1
ATOM 704 O O . ALA A 1 86 ? 28.427 11.576 -53.403 1.00 85.50 86 ALA A O 1
ATOM 705 N N . TRP A 1 87 ? 28.351 10.759 -51.309 1.00 83.38 87 TRP A N 1
ATOM 706 C CA . TRP A 1 87 ? 29.699 11.200 -50.931 1.00 83.38 87 TRP A CA 1
ATOM 707 C C . TRP A 1 87 ? 30.812 10.517 -51.741 1.00 83.38 87 TRP A C 1
ATOM 709 O O . TRP A 1 87 ? 31.796 11.164 -52.116 1.00 83.38 87 TRP A O 1
ATOM 719 N N . ASP A 1 88 ? 30.669 9.226 -52.033 1.00 81.88 88 ASP A N 1
ATOM 720 C CA . ASP A 1 88 ? 31.687 8.454 -52.749 1.00 81.88 88 ASP A CA 1
ATOM 721 C C . ASP A 1 88 ? 31.656 8.703 -54.265 1.00 81.88 88 ASP A C 1
ATOM 723 O O . ASP A 1 88 ? 32.711 8.754 -54.901 1.00 81.88 88 ASP A O 1
ATOM 727 N N . GLN A 1 89 ? 30.474 8.926 -54.849 1.00 80.19 89 GLN A N 1
ATOM 728 C CA . GLN A 1 89 ? 30.312 9.100 -56.298 1.00 80.19 89 GLN A CA 1
ATOM 729 C C . GLN A 1 89 ? 30.414 10.558 -56.768 1.00 80.19 89 GLN A C 1
ATOM 731 O O . GLN A 1 89 ? 30.976 10.823 -57.834 1.00 80.19 89 GLN A O 1
ATOM 736 N N . ARG A 1 90 ? 29.848 11.522 -56.023 1.00 67.06 90 ARG A N 1
ATOM 737 C CA . ARG A 1 90 ? 29.793 12.941 -56.421 1.00 67.06 90 ARG A CA 1
ATOM 738 C C . ARG A 1 90 ? 29.925 13.865 -55.214 1.00 67.06 90 ARG A C 1
ATOM 740 O O . ARG A 1 90 ? 28.939 14.352 -54.673 1.00 67.06 90 ARG A O 1
ATOM 747 N N . ARG A 1 91 ? 31.169 14.201 -54.862 1.00 69.38 91 ARG A N 1
ATOM 748 C CA . ARG A 1 91 ? 31.490 15.154 -53.786 1.00 69.38 91 ARG A CA 1
ATOM 749 C C . ARG A 1 91 ? 31.082 16.580 -54.145 1.00 69.38 91 ARG A C 1
ATOM 751 O O . ARG A 1 91 ? 31.901 17.390 -54.579 1.00 69.38 91 ARG A O 1
ATOM 758 N N . VAL A 1 92 ? 29.811 16.903 -53.937 1.00 70.50 92 VAL A N 1
ATOM 759 C CA . VAL A 1 92 ? 29.325 18.280 -53.985 1.00 70.50 92 VAL A CA 1
ATOM 760 C C . VAL A 1 92 ? 29.606 18.906 -52.626 1.00 70.50 92 VAL A C 1
ATOM 762 O O . VAL 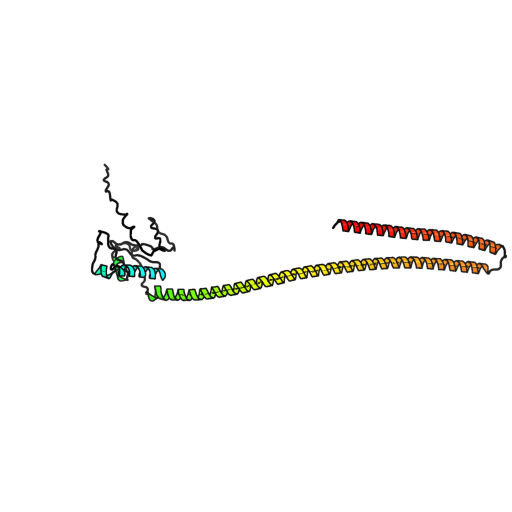A 1 92 ? 28.947 18.588 -51.641 1.00 70.50 92 VAL A O 1
ATOM 765 N N . LEU A 1 93 ? 30.622 19.765 -52.562 1.00 68.00 93 LEU A N 1
ATOM 766 C CA . LEU A 1 93 ? 31.040 20.409 -51.312 1.00 68.00 93 LEU A CA 1
ATOM 767 C C . LEU A 1 93 ? 30.102 21.552 -50.899 1.00 68.00 93 LEU A C 1
ATOM 769 O O . LEU A 1 93 ? 29.988 21.852 -49.714 1.00 68.00 93 LEU A O 1
ATOM 773 N N . PHE A 1 94 ? 29.410 22.171 -51.857 1.00 70.62 94 PHE A N 1
ATOM 774 C CA . PHE A 1 94 ? 28.566 23.337 -51.618 1.00 70.62 94 PHE A CA 1
ATOM 775 C C . PHE A 1 94 ? 27.196 23.166 -52.259 1.00 70.62 94 PHE A C 1
ATOM 777 O O . PHE A 1 94 ? 27.092 22.867 -53.449 1.00 70.62 94 PHE A O 1
ATOM 784 N N . CYS A 1 95 ? 26.147 23.412 -51.479 1.00 70.56 95 CYS A N 1
ATOM 785 C CA . CYS A 1 95 ? 24.799 23.555 -52.010 1.00 70.56 95 CYS A CA 1
ATOM 786 C C . CYS A 1 95 ? 24.699 24.851 -52.841 1.00 70.56 95 CYS A C 1
ATOM 788 O O . CYS A 1 95 ? 25.464 25.800 -52.604 1.00 70.56 95 CYS A O 1
ATOM 790 N N . PRO A 1 96 ? 23.712 24.965 -53.748 1.00 62.97 96 PRO A N 1
ATOM 791 C CA . PRO A 1 96 ? 23.338 26.248 -54.339 1.00 62.97 96 PRO A CA 1
ATOM 792 C C . PRO A 1 96 ? 23.052 27.264 -53.217 1.00 62.97 96 PRO A C 1
ATOM 794 O O . PRO A 1 96 ? 22.116 27.086 -52.444 1.00 62.97 96 PRO A O 1
ATOM 797 N N . GLY A 1 97 ? 23.902 28.287 -53.074 1.00 68.19 97 GLY A N 1
ATOM 798 C CA . GLY A 1 97 ? 23.862 29.235 -51.947 1.00 68.19 97 GLY A CA 1
ATOM 799 C C . GLY A 1 97 ? 25.137 29.301 -51.094 1.00 68.19 97 GLY A C 1
ATOM 800 O O . GLY A 1 97 ? 25.192 30.097 -50.162 1.00 68.19 97 GLY A O 1
ATOM 801 N N . GLY A 1 98 ? 26.168 28.504 -51.403 1.00 70.19 98 GLY A N 1
ATOM 802 C CA . GLY A 1 98 ? 27.501 28.622 -50.788 1.00 70.19 98 GLY A CA 1
ATOM 803 C C . GLY A 1 98 ? 27.623 28.030 -49.379 1.00 70.19 98 GLY A C 1
ATOM 804 O O . GLY A 1 98 ? 28.646 28.212 -48.721 1.00 70.19 98 GLY A O 1
ATOM 805 N N . ILE A 1 99 ? 26.599 27.312 -48.915 1.00 74.88 99 ILE A N 1
ATOM 806 C CA . ILE A 1 99 ? 26.605 26.588 -47.638 1.00 74.88 99 ILE A CA 1
ATOM 807 C C . ILE A 1 99 ? 27.236 25.209 -47.858 1.00 74.88 99 ILE A C 1
ATOM 809 O O . ILE A 1 99 ? 26.999 24.571 -48.885 1.00 74.88 99 ILE A O 1
ATOM 813 N N . LEU A 1 100 ? 28.048 24.761 -46.897 1.00 72.44 100 LEU A N 1
ATOM 814 C CA . LEU A 1 100 ? 28.673 23.441 -46.927 1.00 72.44 100 LEU A CA 1
ATOM 815 C C . LEU A 1 100 ? 27.593 22.349 -46.881 1.00 72.44 100 LEU A C 1
ATOM 817 O O . LEU A 1 100 ? 26.793 22.315 -45.944 1.00 72.44 100 LEU A O 1
ATOM 821 N N . GLN A 1 101 ? 27.591 21.454 -47.868 1.00 81.38 101 GLN A N 1
ATOM 822 C CA . GLN A 1 101 ? 26.696 20.298 -47.874 1.00 81.38 101 GLN A CA 1
ATOM 823 C C . GLN A 1 101 ? 27.164 19.298 -46.813 1.00 81.38 101 GLN A C 1
ATOM 825 O O . GLN A 1 101 ? 28.300 18.821 -46.857 1.00 81.38 101 GLN A O 1
ATOM 830 N N . LEU A 1 102 ? 26.286 18.977 -45.862 1.00 83.75 102 LEU A N 1
ATOM 831 C CA . LEU A 1 102 ? 26.533 17.907 -44.901 1.00 83.75 102 LEU A CA 1
ATOM 832 C C . LEU A 1 102 ? 26.116 16.572 -45.513 1.00 83.75 102 LEU A C 1
ATOM 834 O O . LEU A 1 10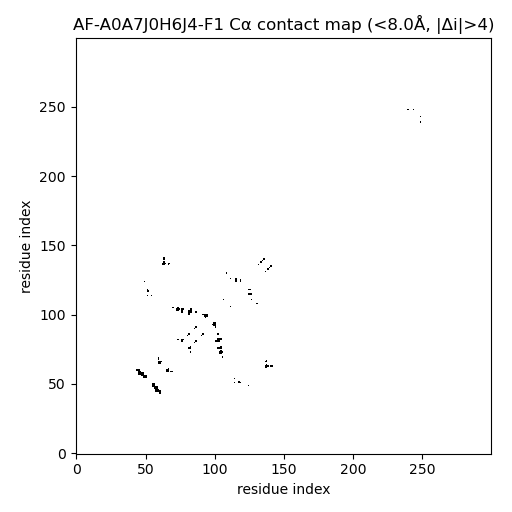2 ? 25.046 16.481 -46.116 1.00 83.75 102 LEU A O 1
ATOM 838 N N . TYR A 1 103 ? 26.959 15.566 -45.310 1.00 84.38 103 TYR A N 1
ATOM 839 C CA . TYR A 1 103 ? 26.670 14.173 -45.615 1.00 84.38 103 TYR A CA 1
ATOM 840 C C . TYR A 1 103 ? 26.615 13.391 -44.309 1.00 84.38 103 TYR A C 1
ATOM 842 O O . TYR A 1 103 ? 27.396 13.663 -43.391 1.00 84.38 103 TYR A O 1
ATOM 850 N N . GLY A 1 104 ? 25.702 12.431 -44.225 1.00 88.38 104 GLY A N 1
ATOM 851 C CA . GLY A 1 104 ? 25.524 11.625 -43.026 1.00 88.38 104 GLY A CA 1
ATOM 852 C C . GLY A 1 104 ? 25.135 10.196 -43.361 1.00 88.38 104 GLY A C 1
ATOM 853 O O . GLY A 1 104 ? 24.328 9.936 -44.245 1.00 88.38 104 GLY A O 1
ATOM 854 N N . TYR A 1 105 ? 25.730 9.246 -42.653 1.00 90.56 105 TYR A N 1
ATOM 855 C CA . TYR A 1 105 ? 25.426 7.830 -42.799 1.00 90.56 105 TYR A CA 1
ATOM 856 C C . TYR A 1 105 ? 25.799 7.076 -41.524 1.00 90.56 105 TYR A C 1
ATOM 858 O O . TYR A 1 105 ? 26.574 7.568 -40.701 1.00 90.56 105 TYR A O 1
ATOM 866 N N . MET A 1 106 ? 25.238 5.877 -41.357 1.00 89.38 106 MET A N 1
ATOM 867 C CA . MET A 1 106 ? 25.610 5.000 -40.254 1.00 89.38 106 MET A CA 1
ATOM 868 C C . MET A 1 106 ? 27.034 4.484 -40.475 1.00 89.38 106 MET A C 1
ATOM 870 O O . MET A 1 106 ? 27.352 3.942 -41.538 1.00 89.38 106 MET A O 1
ATOM 874 N N . ALA A 1 107 ? 27.895 4.698 -39.483 1.00 88.19 107 ALA A N 1
ATOM 875 C CA . ALA A 1 107 ? 29.293 4.312 -39.570 1.00 88.19 107 ALA A CA 1
ATOM 876 C C . ALA A 1 107 ? 29.433 2.785 -39.563 1.00 88.19 107 ALA A C 1
ATOM 878 O O . ALA A 1 107 ? 28.940 2.098 -38.669 1.00 88.19 107 ALA A O 1
ATOM 879 N N . GLU A 1 108 ? 30.153 2.264 -40.546 1.00 87.06 108 GLU A N 1
ATOM 880 C CA . GLU A 1 108 ? 30.627 0.891 -40.580 1.00 87.06 108 GLU A CA 1
ATOM 881 C C . GLU A 1 108 ? 32.029 0.808 -39.974 1.00 87.06 108 GLU A C 1
ATOM 883 O O . GLU A 1 108 ? 32.737 1.807 -39.827 1.00 87.06 108 GLU A O 1
ATOM 888 N N . LYS A 1 109 ? 32.486 -0.422 -39.706 1.00 86.88 109 LYS A N 1
ATOM 889 C CA . LYS A 1 109 ? 33.853 -0.696 -39.240 1.00 86.88 109 LYS A CA 1
ATOM 890 C C . LYS A 1 109 ? 34.910 0.088 -40.030 1.00 86.88 109 LYS A C 1
ATOM 892 O O . LYS A 1 109 ? 35.798 0.700 -39.447 1.00 86.88 109 LYS A O 1
ATOM 897 N N . ARG A 1 110 ? 34.778 0.083 -41.361 1.00 86.94 110 ARG A N 1
ATOM 898 C CA . ARG A 1 110 ? 35.720 0.728 -42.284 1.00 86.94 110 ARG A CA 1
ATOM 899 C C . ARG A 1 110 ? 35.828 2.231 -42.041 1.00 86.94 110 ARG A C 1
ATOM 901 O O . ARG A 1 110 ? 36.933 2.761 -42.056 1.00 86.94 110 ARG A O 1
ATOM 908 N N . ASP A 1 111 ? 34.716 2.903 -41.768 1.00 84.62 111 ASP A N 1
ATOM 909 C CA . ASP A 1 111 ? 34.704 4.356 -41.569 1.00 84.62 111 ASP A CA 1
ATOM 910 C C . ASP A 1 111 ? 35.336 4.732 -40.237 1.00 84.62 111 ASP A C 1
ATOM 912 O O . ASP A 1 111 ? 36.065 5.717 -40.153 1.00 84.62 111 ASP A O 1
ATOM 916 N N . LEU A 1 112 ? 35.104 3.917 -39.205 1.00 83.94 112 LEU A N 1
ATOM 917 C CA . LEU A 1 112 ? 35.734 4.092 -37.899 1.00 83.94 112 LEU A CA 1
ATOM 918 C C . LEU A 1 112 ? 37.247 3.855 -37.977 1.00 83.94 112 LEU A C 1
ATOM 920 O O . LEU A 1 112 ? 38.020 4.589 -37.358 1.00 83.94 112 LEU A O 1
ATOM 924 N N . ASP A 1 113 ? 37.684 2.884 -38.781 1.00 85.12 113 ASP A N 1
ATOM 925 C CA . ASP A 1 113 ? 39.101 2.623 -39.035 1.00 85.12 113 ASP A CA 1
ATOM 926 C C . ASP A 1 113 ? 39.763 3.783 -39.805 1.00 85.12 113 ASP A C 1
ATOM 928 O O . ASP A 1 113 ? 40.838 4.240 -39.408 1.00 85.12 113 ASP A O 1
ATOM 932 N N . ILE A 1 114 ? 39.113 4.318 -40.848 1.00 82.75 114 ILE A N 1
ATOM 933 C CA . ILE A 1 114 ? 39.569 5.508 -41.596 1.00 82.75 114 ILE A CA 1
ATOM 934 C C . ILE A 1 114 ? 39.645 6.724 -40.668 1.00 82.75 114 ILE A C 1
ATOM 936 O O . ILE A 1 114 ? 40.656 7.430 -40.620 1.00 82.75 114 ILE A O 1
ATOM 940 N N . PHE A 1 115 ? 38.605 6.944 -39.868 1.00 79.31 115 PHE A N 1
ATOM 941 C CA . PHE A 1 115 ? 38.563 8.032 -38.901 1.00 79.31 115 PHE A CA 1
ATOM 942 C C . PHE A 1 115 ? 39.719 7.943 -37.890 1.00 79.31 115 PHE A C 1
ATOM 944 O O . PHE A 1 115 ? 40.403 8.934 -37.618 1.00 79.31 115 PHE A O 1
ATOM 951 N N . ASN A 1 116 ? 40.003 6.738 -37.388 1.00 82.62 116 ASN A N 1
ATOM 952 C CA . ASN A 1 116 ? 41.108 6.481 -36.468 1.00 82.62 116 ASN A CA 1
ATOM 953 C C . ASN A 1 116 ? 42.494 6.682 -37.109 1.00 82.62 116 ASN A C 1
ATOM 955 O O . ASN A 1 116 ? 43.429 7.072 -36.403 1.00 82.62 116 ASN A O 1
ATOM 959 N N . GLN A 1 117 ? 42.645 6.454 -38.419 1.00 82.25 117 GLN A N 1
ATOM 960 C CA . GLN A 1 117 ? 43.889 6.722 -39.159 1.00 82.25 117 GLN A CA 1
ATOM 961 C C . GLN A 1 117 ? 44.175 8.223 -39.295 1.00 82.25 117 GLN A C 1
ATOM 963 O O . GLN A 1 117 ? 45.325 8.643 -39.162 1.00 82.25 117 GLN A O 1
ATOM 968 N N . HIS A 1 118 ? 43.138 9.041 -39.499 1.00 71.62 118 HIS A N 1
ATOM 969 C CA . HIS A 1 118 ? 43.264 10.501 -39.614 1.00 71.62 118 HIS A CA 1
ATOM 970 C C . HIS A 1 118 ? 43.493 11.213 -38.269 1.00 71.62 118 HIS A C 1
ATOM 972 O O . HIS A 1 118 ? 43.848 12.394 -38.230 1.00 71.62 118 HIS A O 1
ATOM 978 N N . CYS A 1 119 ? 43.349 10.501 -37.152 1.00 67.19 119 CYS A N 1
ATOM 979 C CA . CYS A 1 119 ? 43.694 10.988 -35.822 1.00 67.19 119 CYS A CA 1
ATOM 980 C C . CYS A 1 119 ? 45.206 10.823 -35.551 1.00 67.19 119 CYS A C 1
ATOM 982 O O . CYS A 1 119 ? 45.637 9.896 -34.863 1.00 67.19 119 CYS A O 1
ATOM 984 N N . HIS A 1 120 ? 46.040 11.719 -36.094 1.00 54.59 120 HIS A N 1
ATOM 985 C CA . HIS A 1 120 ? 47.497 11.663 -35.915 1.00 54.59 120 HIS A CA 1
ATOM 986 C C . HIS A 1 120 ? 47.928 11.829 -34.436 1.00 54.59 120 HIS A C 1
ATOM 988 O O . HIS A 1 120 ? 47.680 12.854 -33.802 1.00 54.59 120 HIS A O 1
ATOM 994 N N . GLY A 1 121 ? 48.641 10.831 -33.897 1.00 53.66 121 GLY A N 1
ATOM 995 C CA . GLY A 1 121 ? 49.581 10.996 -32.775 1.00 53.66 121 GLY A CA 1
ATOM 996 C C . GLY A 1 121 ? 49.042 10.991 -31.337 1.00 53.66 121 GLY A C 1
ATOM 997 O O . GLY A 1 121 ? 49.846 11.106 -30.416 1.00 53.66 121 GLY A O 1
ATOM 998 N N . LYS A 1 122 ? 47.736 10.827 -31.086 1.00 58.47 122 LYS A N 1
ATOM 999 C CA . LYS A 1 122 ? 47.196 10.712 -29.715 1.00 58.47 122 LYS A CA 1
ATOM 1000 C C . LYS A 1 122 ? 46.493 9.365 -29.536 1.00 58.47 122 LYS A C 1
ATOM 1002 O O . LYS A 1 122 ? 45.397 9.152 -30.035 1.00 58.47 122 LYS A O 1
ATOM 1007 N N . SER A 1 123 ? 47.105 8.442 -28.795 1.00 54.88 123 SER A N 1
ATOM 1008 C CA . SER A 1 123 ? 46.501 7.140 -28.450 1.00 54.88 123 SER A CA 1
ATOM 1009 C C . SER A 1 123 ? 45.134 7.280 -27.763 1.00 54.88 123 SER A C 1
ATOM 1011 O O . SER A 1 123 ? 44.262 6.440 -27.958 1.00 54.88 123 SER A O 1
ATOM 1013 N N . ASN A 1 124 ? 44.921 8.385 -27.042 1.00 56.62 124 ASN A N 1
ATOM 1014 C CA . ASN A 1 124 ? 43.668 8.721 -26.361 1.00 56.62 124 ASN A CA 1
ATOM 1015 C C . ASN A 1 124 ? 42.562 9.265 -27.289 1.00 56.62 124 ASN A C 1
ATOM 1017 O O . ASN A 1 124 ? 41.457 9.504 -26.815 1.00 56.62 124 ASN A O 1
ATOM 1021 N N . SER A 1 125 ? 42.838 9.505 -28.579 1.00 61.50 125 SER A N 1
ATOM 1022 C CA . SER A 1 125 ? 41.841 9.977 -29.555 1.00 61.50 125 SER A CA 1
ATOM 1023 C C . SER A 1 125 ? 41.371 8.907 -30.539 1.00 61.50 125 SER A C 1
ATOM 1025 O O . SER A 1 125 ? 40.598 9.223 -31.437 1.00 61.50 125 SER A O 1
ATOM 1027 N N . ARG A 1 126 ? 41.854 7.665 -30.409 1.00 69.88 126 ARG A N 1
ATOM 1028 C CA . ARG A 1 126 ? 41.341 6.536 -31.192 1.00 69.88 126 ARG A CA 1
ATOM 1029 C C . ARG A 1 126 ? 40.045 6.046 -30.562 1.00 69.88 126 ARG A C 1
ATOM 1031 O O . ARG A 1 126 ? 40.037 5.671 -29.388 1.00 69.88 126 ARG A O 1
ATOM 1038 N N . LEU A 1 127 ? 38.971 6.036 -31.342 1.00 76.69 127 LEU A N 1
ATOM 1039 C CA . LEU A 1 127 ? 37.688 5.516 -30.906 1.00 76.69 127 LEU A CA 1
ATOM 1040 C C . LEU A 1 127 ? 37.803 3.999 -30.730 1.00 76.69 127 LEU A C 1
ATOM 1042 O O . LEU A 1 127 ? 38.179 3.282 -31.661 1.00 76.69 127 LEU A O 1
ATOM 1046 N N . LYS A 1 128 ? 37.483 3.523 -29.527 1.00 81.38 128 LYS A N 1
ATOM 1047 C CA . LYS A 1 128 ? 37.272 2.100 -29.257 1.00 81.38 128 LYS A CA 1
ATOM 1048 C C . LYS A 1 128 ? 35.823 1.788 -29.595 1.00 81.38 128 LYS A C 1
ATOM 1050 O O . LYS A 1 128 ? 34.934 2.458 -29.078 1.00 81.38 128 LYS A O 1
ATOM 1055 N N . PHE A 1 129 ? 35.599 0.797 -30.442 1.00 80.31 129 PHE A N 1
ATOM 1056 C CA . PHE A 1 129 ? 34.261 0.400 -30.853 1.00 80.31 129 PHE A CA 1
ATOM 1057 C C . PHE A 1 129 ? 34.131 -1.120 -30.838 1.00 80.31 129 PHE A C 1
ATOM 1059 O O . PHE A 1 129 ? 35.110 -1.847 -31.018 1.00 80.31 129 PHE A O 1
ATOM 1066 N N . GLU A 1 130 ? 32.908 -1.579 -30.620 1.00 84.81 130 GLU A N 1
ATOM 1067 C CA . GLU A 1 130 ? 32.514 -2.977 -30.704 1.00 84.81 130 GLU A CA 1
ATOM 1068 C C . GLU A 1 130 ? 31.492 -3.119 -31.833 1.00 84.81 130 GLU A C 1
ATOM 1070 O O . GLU A 1 130 ? 30.627 -2.259 -32.000 1.00 84.81 130 GLU A O 1
ATOM 1075 N N . LEU A 1 131 ? 31.606 -4.184 -32.628 1.00 82.25 131 LEU A N 1
ATOM 1076 C CA . LEU A 1 131 ? 30.611 -4.484 -33.650 1.00 82.25 131 LEU A CA 1
ATOM 1077 C C . LEU A 1 131 ? 29.483 -5.285 -33.019 1.00 82.25 131 LEU A C 1
ATOM 1079 O O . LEU A 1 131 ? 29.696 -6.401 -32.553 1.00 82.25 131 LEU A O 1
ATOM 1083 N N . ARG A 1 132 ? 28.289 -4.707 -33.046 1.00 83.75 132 ARG A N 1
ATOM 1084 C CA . ARG A 1 132 ? 27.045 -5.346 -32.627 1.00 83.75 132 ARG A CA 1
ATOM 1085 C C . ARG A 1 132 ? 26.107 -5.434 -33.822 1.00 83.75 132 ARG A C 1
ATOM 1087 O O . ARG A 1 132 ? 26.173 -4.604 -34.730 1.00 83.75 132 ARG A O 1
ATOM 1094 N N . SER A 1 133 ? 25.258 -6.454 -33.843 1.00 85.69 133 SER A N 1
ATOM 1095 C CA . SER A 1 133 ? 24.278 -6.613 -34.921 1.00 85.69 133 SER A CA 1
ATOM 1096 C C . SER A 1 133 ? 23.023 -5.769 -34.663 1.00 85.69 133 SER A C 1
ATOM 1098 O O . SER A 1 133 ? 22.663 -5.521 -33.514 1.00 85.69 133 SER A O 1
ATOM 1100 N N . HIS A 1 134 ? 22.326 -5.359 -35.730 1.00 82.12 134 HIS A N 1
ATOM 1101 C CA . HIS A 1 134 ? 21.003 -4.723 -35.629 1.00 82.12 134 HIS A CA 1
ATOM 1102 C C . HIS A 1 134 ? 20.023 -5.601 -34.836 1.00 82.12 134 HIS A C 1
ATOM 1104 O O . HIS A 1 134 ? 19.270 -5.109 -33.996 1.00 82.12 134 HIS A O 1
ATOM 1110 N N . GLN A 1 135 ? 20.045 -6.912 -35.104 1.00 86.44 135 GLN A N 1
ATOM 1111 C CA . GLN A 1 135 ? 19.193 -7.885 -34.426 1.00 86.44 135 GLN A CA 1
ATOM 1112 C C . GLN A 1 135 ? 19.376 -7.802 -32.908 1.00 86.44 135 GLN A C 1
ATOM 1114 O O . GLN A 1 135 ? 18.407 -7.644 -32.179 1.00 86.44 135 GLN A O 1
ATOM 1119 N N . GLU A 1 136 ? 20.624 -7.810 -32.455 1.00 88.38 136 GLU A N 1
ATOM 1120 C CA . GLU A 1 136 ? 20.963 -7.760 -31.036 1.00 88.38 136 GLU A CA 1
ATOM 1121 C C . GLU A 1 136 ? 20.625 -6.408 -30.389 1.00 88.38 136 GLU A C 1
ATOM 1123 O O . GLU A 1 136 ? 20.042 -6.370 -29.308 1.00 88.38 136 GLU A O 1
ATOM 1128 N N . MET A 1 137 ? 20.981 -5.289 -31.031 1.00 84.44 137 MET A N 1
ATOM 1129 C CA . MET A 1 137 ? 20.868 -3.958 -30.414 1.00 84.44 137 MET A CA 1
ATOM 1130 C C . MET A 1 137 ? 19.460 -3.375 -30.443 1.00 84.44 137 MET A C 1
ATOM 1132 O O . MET A 1 137 ? 19.097 -2.631 -29.534 1.00 84.44 137 MET A O 1
ATOM 1136 N N . ALA A 1 138 ? 18.681 -3.675 -31.481 1.00 83.56 138 ALA A N 1
ATOM 1137 C CA . ALA A 1 138 ? 17.345 -3.123 -31.655 1.00 83.56 138 ALA A CA 1
ATOM 1138 C C . ALA A 1 138 ? 16.275 -4.191 -31.443 1.00 83.56 138 ALA A C 1
ATOM 1140 O O . ALA A 1 138 ? 15.424 -4.049 -30.570 1.00 83.56 138 ALA A O 1
ATOM 1141 N N . VAL A 1 139 ? 16.325 -5.281 -32.209 1.00 89.31 139 VAL A N 1
ATOM 1142 C CA . VAL A 1 139 ? 15.208 -6.235 -32.268 1.00 89.31 139 VAL A CA 1
ATOM 1143 C C . VAL A 1 139 ? 15.064 -7.014 -30.963 1.00 89.31 139 VAL A C 1
ATOM 1145 O O . VAL A 1 139 ? 13.978 -7.038 -30.383 1.00 89.31 139 VAL A O 1
ATOM 1148 N N . ASP A 1 140 ? 16.148 -7.612 -30.475 1.00 91.12 140 ASP A N 1
ATOM 1149 C CA . ASP A 1 140 ? 16.133 -8.438 -29.268 1.00 91.12 140 ASP A CA 1
ATOM 1150 C C . ASP A 1 140 ? 15.819 -7.588 -28.028 1.00 91.12 140 ASP A C 1
ATOM 1152 O O . ASP A 1 140 ? 14.993 -7.974 -27.202 1.00 91.12 140 ASP A O 1
ATOM 1156 N N . GLN A 1 141 ? 16.385 -6.379 -27.947 1.00 88.75 141 GLN A N 1
ATOM 1157 C CA . GLN A 1 141 ? 16.086 -5.418 -26.880 1.00 88.75 141 GLN A CA 1
ATOM 1158 C C . GLN A 1 141 ? 14.616 -4.974 -26.886 1.00 88.75 141 GLN A C 1
ATOM 1160 O O . GLN A 1 141 ? 13.973 -4.942 -25.838 1.00 88.75 141 GLN A O 1
ATOM 1165 N N . MET A 1 142 ? 14.046 -4.661 -28.056 1.00 89.25 142 MET A N 1
ATOM 1166 C CA . MET A 1 142 ? 12.628 -4.294 -28.161 1.00 89.25 142 MET A CA 1
ATOM 1167 C C . MET A 1 142 ? 11.707 -5.456 -27.791 1.00 89.25 142 MET A C 1
ATOM 1169 O O . MET A 1 142 ? 10.664 -5.240 -27.170 1.00 89.25 142 MET A O 1
ATOM 1173 N N . LYS A 1 143 ? 12.086 -6.687 -28.152 1.00 92.81 143 LYS A N 1
ATOM 1174 C CA . LYS A 1 143 ? 11.350 -7.890 -27.767 1.00 92.81 143 LYS A CA 1
ATOM 1175 C C . LYS A 1 143 ? 11.363 -8.074 -26.249 1.00 92.81 143 LYS A C 1
ATOM 1177 O O . LYS A 1 143 ? 10.290 -8.225 -25.671 1.00 92.81 143 LYS A O 1
ATOM 1182 N N . GLN A 1 144 ? 12.533 -7.961 -25.620 1.00 92.31 144 GLN A N 1
ATOM 1183 C CA . GLN A 1 144 ? 12.670 -8.030 -24.165 1.00 92.31 144 GLN A CA 1
ATOM 1184 C C . GLN A 1 144 ? 11.820 -6.960 -23.476 1.00 92.31 144 GLN A C 1
ATOM 1186 O O . GLN A 1 144 ? 11.018 -7.273 -22.606 1.00 92.31 144 GLN A O 1
ATOM 1191 N N . MET A 1 145 ? 11.905 -5.704 -23.922 1.00 90.06 145 MET A N 1
ATOM 1192 C CA . MET A 1 145 ? 11.088 -4.623 -23.366 1.00 90.06 145 MET A CA 1
ATOM 1193 C C . MET A 1 145 ? 9.585 -4.897 -23.484 1.00 90.06 145 MET A C 1
ATOM 1195 O O . MET A 1 145 ? 8.809 -4.514 -22.611 1.00 90.06 145 MET A O 1
ATOM 1199 N N . ASN A 1 146 ? 9.142 -5.520 -24.576 1.00 92.19 146 ASN A N 1
ATOM 1200 C CA . ASN A 1 146 ? 7.742 -5.887 -24.743 1.00 92.19 146 ASN A CA 1
ATOM 1201 C C . ASN A 1 146 ? 7.324 -7.002 -23.771 1.00 92.19 146 ASN A C 1
ATOM 1203 O O . ASN A 1 146 ? 6.245 -6.916 -23.189 1.00 92.19 146 ASN A O 1
ATOM 1207 N N . GLU A 1 147 ? 8.173 -8.010 -23.569 1.00 95.06 147 GLU A N 1
ATOM 1208 C CA . GLU A 1 147 ? 7.963 -9.069 -22.574 1.00 95.06 147 GLU A CA 1
ATOM 1209 C C . GLU A 1 147 ? 7.915 -8.483 -21.150 1.00 95.06 147 GLU A C 1
ATOM 1211 O O . GLU A 1 147 ? 6.932 -8.684 -20.435 1.00 95.06 147 GLU A O 1
ATOM 1216 N N . ASP A 1 148 ? 8.877 -7.633 -20.786 1.00 93.94 148 ASP A N 1
ATOM 1217 C CA . ASP A 1 148 ? 8.921 -6.938 -19.492 1.00 93.94 148 ASP A CA 1
ATOM 1218 C C . ASP A 1 148 ? 7.671 -6.068 -19.265 1.00 93.94 148 ASP A C 1
ATOM 1220 O O . ASP A 1 148 ? 7.104 -6.017 -18.169 1.00 93.94 148 ASP A O 1
ATOM 1224 N N . ASN A 1 149 ? 7.189 -5.392 -20.312 1.00 94.38 149 ASN A N 1
ATOM 1225 C CA . ASN A 1 149 ? 5.961 -4.601 -20.247 1.00 94.38 149 ASN A CA 1
ATOM 1226 C C . ASN A 1 149 ? 4.722 -5.472 -19.995 1.00 94.38 149 ASN A C 1
ATOM 1228 O O . ASN A 1 149 ? 3.814 -5.045 -19.274 1.00 94.38 149 ASN A O 1
ATOM 1232 N N . GLN A 1 150 ? 4.670 -6.683 -20.556 1.00 94.25 150 GLN A N 1
ATOM 1233 C CA . GLN A 1 150 ? 3.593 -7.635 -20.276 1.00 94.25 150 GLN A CA 1
ATOM 1234 C C . GLN A 1 150 ? 3.641 -8.108 -18.820 1.00 94.25 150 GLN A C 1
ATOM 1236 O O . GLN A 1 150 ? 2.610 -8.106 -18.141 1.00 94.25 150 GLN A O 1
ATOM 1241 N N . GLU A 1 151 ? 4.825 -8.436 -18.301 1.00 95.12 151 GLU A N 1
ATOM 1242 C CA . GLU A 1 151 ? 4.993 -8.797 -16.890 1.00 95.12 151 GLU A CA 1
ATOM 1243 C C . GLU A 1 151 ? 4.579 -7.657 -15.952 1.00 95.12 151 GLU A C 1
ATOM 1245 O O . GLU A 1 151 ? 3.867 -7.874 -14.965 1.00 95.12 151 GLU A O 1
ATOM 1250 N N . LEU A 1 152 ? 4.943 -6.418 -16.289 1.00 96.25 152 LEU A N 1
ATOM 1251 C CA . LEU A 1 152 ? 4.573 -5.236 -15.515 1.00 96.25 152 LEU A CA 1
ATOM 1252 C C . LEU A 1 152 ? 3.050 -5.072 -15.394 1.00 96.25 152 LEU A C 1
ATOM 1254 O O . LEU A 1 152 ? 2.552 -4.696 -14.327 1.00 96.25 152 LEU A O 1
ATOM 1258 N N . ILE A 1 153 ? 2.297 -5.363 -16.459 1.00 96.06 153 ILE A N 1
ATOM 1259 C CA . ILE A 1 153 ? 0.827 -5.342 -16.435 1.00 96.06 153 ILE A CA 1
ATOM 1260 C C . ILE A 1 153 ? 0.299 -6.390 -15.447 1.00 96.06 153 ILE A C 1
ATOM 1262 O O . ILE A 1 153 ? -0.522 -6.065 -14.585 1.00 96.06 153 ILE A O 1
ATOM 1266 N N . LEU A 1 154 ? 0.824 -7.617 -15.497 1.00 95.62 154 LEU A N 1
ATOM 1267 C CA . LEU A 1 154 ? 0.424 -8.689 -14.579 1.00 95.62 154 LEU A CA 1
ATOM 1268 C C . LEU A 1 154 ? 0.707 -8.331 -13.113 1.00 95.62 154 LEU A C 1
ATOM 1270 O O . LEU A 1 154 ? -0.123 -8.590 -12.233 1.00 95.62 154 LEU A O 1
ATOM 1274 N N . PHE A 1 155 ? 1.855 -7.709 -12.831 1.00 95.69 155 PHE A N 1
ATOM 1275 C CA . PHE A 1 155 ? 2.183 -7.245 -11.483 1.00 95.69 155 PHE A CA 1
ATOM 1276 C C . PHE A 1 155 ? 1.236 -6.146 -11.003 1.00 95.69 155 PHE A C 1
ATOM 1278 O O . PHE A 1 155 ? 0.765 -6.214 -9.865 1.00 95.69 155 PHE A O 1
ATOM 1285 N N . LYS A 1 156 ? 0.890 -5.177 -11.859 1.00 96.38 156 LYS A N 1
ATOM 1286 C CA . LYS A 1 156 ? -0.094 -4.134 -11.526 1.00 96.38 156 LYS A CA 1
ATOM 1287 C C . LYS A 1 156 ? -1.450 -4.730 -11.157 1.00 96.38 156 LYS A C 1
ATOM 1289 O O . LYS A 1 156 ? -2.015 -4.360 -10.126 1.00 96.38 156 LYS A O 1
ATOM 1294 N N . ASP A 1 157 ? -1.933 -5.698 -11.930 1.00 96.75 157 ASP A N 1
ATOM 1295 C CA . ASP A 1 157 ? -3.202 -6.375 -11.650 1.00 96.75 157 ASP A CA 1
ATOM 1296 C C . ASP A 1 157 ? -3.164 -7.148 -10.331 1.00 96.75 157 ASP A C 1
ATOM 1298 O O . ASP A 1 157 ? -4.119 -7.122 -9.546 1.00 96.75 157 ASP A O 1
ATOM 1302 N N . ARG A 1 158 ? -2.046 -7.824 -10.050 1.00 96.50 158 ARG A N 1
ATOM 1303 C CA . ARG A 1 158 ? -1.849 -8.545 -8.790 1.00 96.50 158 ARG A CA 1
ATOM 1304 C C . ARG A 1 158 ? -1.855 -7.590 -7.596 1.00 96.50 158 ARG A C 1
ATOM 1306 O O . ARG A 1 158 ? -2.540 -7.868 -6.613 1.00 96.50 158 ARG A O 1
ATOM 1313 N N . VAL A 1 159 ? -1.151 -6.462 -7.685 1.00 97.31 159 VAL A N 1
ATOM 1314 C CA . VAL A 1 159 ? -1.137 -5.427 -6.637 1.00 97.31 159 VAL A CA 1
ATOM 1315 C C . VAL A 1 159 ? -2.537 -4.851 -6.425 1.00 97.31 159 VAL A C 1
ATOM 1317 O O . VAL A 1 159 ? -2.985 -4.741 -5.286 1.00 97.31 159 VAL A O 1
ATOM 1320 N N . ALA A 1 160 ? -3.275 -4.563 -7.498 1.00 97.25 160 ALA A N 1
ATOM 1321 C CA . ALA A 1 160 ? -4.646 -4.069 -7.397 1.00 97.25 160 ALA A CA 1
ATOM 1322 C C . ALA A 1 160 ? -5.581 -5.075 -6.698 1.00 97.25 160 ALA A C 1
ATOM 1324 O O . ALA A 1 160 ? -6.411 -4.679 -5.875 1.00 97.25 160 ALA A O 1
ATOM 1325 N N . LYS A 1 161 ? -5.438 -6.379 -6.979 1.00 96.81 161 LYS A N 1
ATOM 1326 C CA . LYS A 1 161 ? -6.185 -7.444 -6.283 1.00 96.81 161 LYS A CA 1
ATOM 1327 C C . LYS A 1 161 ? -5.856 -7.481 -4.790 1.00 96.81 161 LYS A C 1
ATOM 1329 O O . LYS A 1 161 ? -6.780 -7.439 -3.977 1.00 96.81 161 LYS A O 1
ATOM 1334 N N . TRP A 1 162 ? -4.570 -7.494 -4.438 1.00 94.62 162 TRP A N 1
ATOM 1335 C CA . TRP A 1 162 ? -4.123 -7.467 -3.042 1.00 94.62 162 TRP A CA 1
ATOM 1336 C C . TRP A 1 162 ? -4.637 -6.239 -2.297 1.00 94.62 162 TRP A C 1
ATOM 1338 O O . TRP A 1 162 ? -5.161 -6.368 -1.193 1.00 94.62 162 TRP A O 1
ATOM 1348 N N . GLN A 1 163 ? -4.576 -5.058 -2.914 1.00 96.38 163 GLN A N 1
ATOM 1349 C CA . GLN A 1 163 ? -5.052 -3.823 -2.297 1.00 96.38 163 GLN A CA 1
ATOM 1350 C C . GLN A 1 163 ? -6.553 -3.876 -1.983 1.00 96.38 163 GLN A C 1
ATOM 1352 O O . GLN A 1 163 ? -6.976 -3.440 -0.913 1.00 96.38 163 GLN A O 1
ATOM 1357 N N . ARG A 1 164 ? -7.370 -4.429 -2.890 1.00 96.31 164 ARG A N 1
ATOM 1358 C CA . ARG A 1 164 ? -8.814 -4.607 -2.654 1.00 96.31 164 ARG A CA 1
ATOM 1359 C C . ARG A 1 164 ? -9.077 -5.548 -1.483 1.00 96.31 164 ARG A C 1
ATOM 1361 O O . ARG A 1 164 ? -9.882 -5.216 -0.618 1.00 96.31 164 ARG A O 1
ATOM 1368 N N . GLN A 1 165 ? -8.382 -6.684 -1.440 1.00 97.31 165 GLN A N 1
ATOM 1369 C CA . GLN A 1 165 ? -8.511 -7.653 -0.350 1.00 97.31 165 GLN A CA 1
ATOM 1370 C C . GLN A 1 165 ? -8.083 -7.053 0.991 1.00 97.31 165 GLN A C 1
ATOM 1372 O O . GLN A 1 165 ? -8.802 -7.174 1.978 1.00 97.31 165 GLN A O 1
ATOM 1377 N N . PHE A 1 166 ? -6.953 -6.347 1.015 1.00 97.25 166 PHE A N 1
ATOM 1378 C CA . PHE A 1 166 ? -6.454 -5.680 2.211 1.00 97.25 166 PHE A CA 1
ATOM 1379 C C . PHE A 1 166 ? -7.418 -4.601 2.712 1.00 97.25 166 PHE A C 1
ATOM 1381 O O . PHE A 1 166 ? -7.713 -4.541 3.904 1.00 97.25 166 PHE A O 1
ATOM 1388 N N . ASN A 1 167 ? -7.961 -3.778 1.812 1.00 97.12 167 ASN A N 1
ATOM 1389 C CA . ASN A 1 167 ? -8.943 -2.758 2.174 1.00 97.12 167 ASN A CA 1
ATOM 1390 C C . ASN A 1 167 ? -10.225 -3.382 2.752 1.00 97.12 167 ASN A C 1
ATOM 1392 O O . ASN A 1 167 ? -10.717 -2.906 3.774 1.00 97.12 167 ASN A O 1
ATOM 1396 N N . ALA A 1 168 ? -10.736 -4.460 2.146 1.00 96.94 168 ALA A N 1
ATOM 1397 C CA . ALA A 1 168 ? -11.900 -5.186 2.658 1.00 96.94 168 ALA A CA 1
ATOM 1398 C C . ALA A 1 168 ? -11.629 -5.790 4.047 1.00 96.94 168 ALA A C 1
ATOM 1400 O O . ALA A 1 168 ? -12.438 -5.642 4.964 1.00 96.94 168 ALA A O 1
ATOM 1401 N N . LEU A 1 169 ? -10.455 -6.403 4.233 1.00 97.56 169 LEU A N 1
ATOM 1402 C CA . LEU A 1 169 ? -10.037 -6.945 5.523 1.00 97.56 169 LEU A CA 1
ATOM 1403 C C . LEU A 1 169 ? -9.947 -5.840 6.580 1.00 97.56 169 LEU A C 1
ATOM 1405 O O . LEU A 1 169 ? -10.529 -5.975 7.652 1.00 97.56 169 LEU A O 1
ATOM 1409 N N . LYS A 1 170 ? -9.298 -4.717 6.263 1.00 97.25 170 LYS A N 1
ATOM 1410 C CA . LYS A 1 170 ? -9.179 -3.564 7.163 1.00 97.25 170 LYS A CA 1
ATOM 1411 C C . LYS A 1 170 ? -10.546 -3.033 7.608 1.00 97.25 170 LYS A C 1
ATOM 1413 O O . LYS A 1 170 ? -10.722 -2.738 8.787 1.00 97.25 170 LYS A O 1
ATOM 1418 N N . GLN A 1 171 ? -11.511 -2.939 6.692 1.00 96.12 171 GLN A N 1
ATOM 1419 C CA . GLN A 1 171 ? -12.880 -2.523 7.016 1.00 96.12 171 GLN A CA 1
ATOM 1420 C C . GLN A 1 171 ? -13.580 -3.527 7.940 1.00 96.12 171 GLN A C 1
ATOM 1422 O O . GLN A 1 171 ? -14.148 -3.125 8.954 1.00 96.12 171 GLN A O 1
ATOM 1427 N N . SER A 1 172 ? -13.492 -4.827 7.639 1.00 97.19 172 SER A N 1
ATOM 1428 C CA . SER A 1 172 ? -14.078 -5.874 8.489 1.00 97.19 172 SER A CA 1
ATOM 1429 C C . SER A 1 172 ? -13.468 -5.893 9.893 1.00 97.19 172 SER A C 1
ATOM 1431 O O . SER A 1 172 ? -14.190 -5.997 10.882 1.00 97.19 172 SER A O 1
ATOM 1433 N N . PHE A 1 173 ? -12.150 -5.713 9.994 1.00 97.38 173 PHE A N 1
ATOM 1434 C CA . PHE A 1 173 ? -11.442 -5.650 11.264 1.00 97.38 173 PHE A CA 1
ATOM 1435 C C . PHE A 1 173 ? -11.871 -4.431 12.084 1.00 97.38 173 PHE A C 1
ATOM 1437 O O . PHE A 1 173 ? -12.130 -4.561 13.277 1.00 97.38 173 PHE A O 1
ATOM 1444 N N . GLY A 1 174 ? -12.023 -3.268 11.439 1.00 96.12 174 GLY A N 1
ATOM 1445 C CA . GLY A 1 174 ? -12.569 -2.070 12.079 1.00 96.12 174 GLY A CA 1
ATOM 1446 C C . GLY A 1 174 ? -13.961 -2.310 12.669 1.00 96.12 174 GLY A C 1
ATOM 1447 O O . GLY A 1 174 ? -14.183 -2.022 13.843 1.00 96.12 174 GLY A O 1
ATOM 1448 N N . LEU A 1 175 ? -14.864 -2.920 11.892 1.00 96.88 175 LEU A N 1
ATOM 1449 C CA . LEU A 1 175 ? -16.221 -3.257 12.339 1.00 96.88 175 LEU A CA 1
ATOM 1450 C C . LEU A 1 175 ? -16.211 -4.212 13.545 1.00 96.88 175 LEU A C 1
ATOM 1452 O O . LEU A 1 175 ? -16.900 -3.977 14.538 1.00 96.88 175 LEU A O 1
ATOM 1456 N N . VAL A 1 176 ? -15.432 -5.295 13.466 1.00 97.62 176 VAL A N 1
ATOM 1457 C CA . VAL A 1 176 ? -15.342 -6.297 14.539 1.00 97.62 176 VAL A CA 1
ATOM 1458 C C . VAL A 1 176 ? -14.738 -5.688 15.803 1.00 97.62 176 VAL A C 1
ATOM 1460 O O . VAL A 1 176 ? -15.256 -5.921 16.892 1.00 97.62 176 VAL A O 1
ATOM 1463 N N . SER A 1 177 ? -13.696 -4.866 15.670 1.00 97.00 177 SER A N 1
ATOM 1464 C CA . SER A 1 177 ? -13.064 -4.186 16.802 1.00 97.00 177 SER A CA 1
ATOM 1465 C C . SER A 1 177 ? -14.017 -3.211 17.493 1.00 97.00 177 SER A C 1
ATOM 1467 O O . SER A 1 177 ? -14.040 -3.145 18.721 1.00 97.00 177 SER A O 1
ATOM 1469 N N . GLU A 1 178 ? -14.813 -2.454 16.734 1.00 96.75 178 GLU A N 1
ATOM 1470 C CA . GLU A 1 178 ? -15.791 -1.531 17.311 1.00 96.75 178 GLU A CA 1
ATOM 1471 C C . GLU A 1 178 ? -16.910 -2.286 18.034 1.00 96.75 178 GLU A C 1
ATOM 1473 O O . GLU A 1 178 ? -17.277 -1.926 19.154 1.00 96.75 178 GLU A O 1
ATOM 1478 N N . LYS A 1 179 ? -17.420 -3.365 17.424 1.00 97.38 179 LYS A N 1
ATOM 1479 C CA . LYS A 1 179 ? -18.427 -4.225 18.052 1.00 97.38 179 LYS A CA 1
ATOM 1480 C C . LYS A 1 179 ? -17.901 -4.834 19.351 1.00 97.38 179 LYS A C 1
ATOM 1482 O O . LYS A 1 179 ? -18.601 -4.802 20.355 1.00 97.38 179 LYS A O 1
ATOM 1487 N N . LEU A 1 180 ? -16.661 -5.324 19.346 1.00 97.06 180 LEU A N 1
ATOM 1488 C CA . LEU A 1 180 ? -16.018 -5.880 20.534 1.00 97.06 180 LEU A CA 1
ATOM 1489 C C . LEU A 1 180 ? -15.916 -4.846 21.663 1.00 97.06 180 LEU A C 1
ATOM 1491 O O . LEU A 1 180 ? -16.233 -5.166 22.805 1.00 97.06 180 LEU A O 1
ATOM 1495 N N . ARG A 1 181 ? -15.533 -3.601 21.345 1.00 96.00 181 ARG A N 1
ATOM 1496 C CA . ARG A 1 181 ? -15.472 -2.512 22.329 1.00 96.00 181 ARG A CA 1
ATOM 1497 C C . ARG A 1 181 ? -16.841 -2.244 22.958 1.00 96.00 181 ARG A C 1
ATOM 1499 O O . ARG A 1 181 ? -16.939 -2.228 24.180 1.00 96.00 181 ARG A O 1
ATOM 1506 N N . LYS A 1 182 ? -17.892 -2.112 22.139 1.00 96.44 182 LYS A N 1
ATOM 1507 C CA . LYS A 1 182 ? -19.268 -1.894 22.624 1.00 96.44 182 LYS A CA 1
ATOM 1508 C C . LYS A 1 182 ? -19.734 -3.032 23.529 1.00 96.44 182 LYS A C 1
ATOM 1510 O O . LYS A 1 182 ? -20.179 -2.777 24.638 1.00 96.44 182 LYS A O 1
ATOM 1515 N N . THR A 1 183 ? -19.550 -4.285 23.109 1.00 95.44 183 THR A N 1
ATOM 1516 C CA . THR A 1 183 ? -19.933 -5.451 23.922 1.00 95.44 183 THR A CA 1
ATOM 1517 C C . THR A 1 183 ? -19.145 -5.529 25.235 1.00 95.44 183 THR A C 1
ATOM 1519 O O . THR A 1 183 ? -19.696 -5.922 26.260 1.00 95.44 183 THR A O 1
ATOM 1522 N N . SER A 1 184 ? -17.872 -5.124 25.241 1.00 95.12 184 SER A N 1
ATOM 1523 C CA . SER A 1 184 ? -17.072 -5.052 26.469 1.00 95.12 184 SER A CA 1
ATOM 1524 C C . SER A 1 184 ? -17.587 -3.979 27.432 1.00 95.12 184 SER A C 1
ATOM 1526 O O . SER A 1 184 ? -17.675 -4.232 28.632 1.00 95.12 184 SER A O 1
ATOM 1528 N N . GLU A 1 185 ? -17.924 -2.792 26.923 1.00 96.25 185 GLU A N 1
ATOM 1529 C CA . GLU A 1 185 ? -18.495 -1.695 27.715 1.00 96.25 185 GLU A CA 1
ATOM 1530 C C . GLU A 1 185 ? -19.873 -2.088 28.279 1.00 96.25 185 GLU A C 1
ATOM 1532 O O . GLU A 1 185 ? -20.123 -1.925 29.472 1.00 96.25 185 GLU A O 1
ATOM 1537 N N . GLU A 1 186 ? -20.735 -2.699 27.462 1.00 95.69 186 GLU A N 1
ATOM 1538 C CA . GLU A 1 186 ? -22.036 -3.233 27.887 1.00 95.69 186 GLU A CA 1
ATOM 1539 C C . GLU A 1 186 ? -21.889 -4.296 28.983 1.00 95.69 186 GLU A C 1
ATOM 1541 O O . GLU A 1 186 ? -22.571 -4.225 30.006 1.00 95.69 186 GLU A O 1
ATOM 1546 N N . SER A 1 187 ? -20.969 -5.251 28.815 1.00 94.94 187 SER A N 1
ATOM 1547 C CA . SER A 1 187 ? -20.708 -6.287 29.821 1.00 94.94 187 SER A CA 1
ATOM 1548 C C . SER A 1 187 ? -20.240 -5.688 31.147 1.00 94.94 187 SER A C 1
ATOM 1550 O O . SER A 1 187 ? -20.657 -6.148 32.210 1.00 94.94 187 SER A O 1
ATOM 1552 N N . HIS A 1 188 ? -19.398 -4.655 31.097 1.00 96.00 188 HIS A N 1
ATOM 1553 C CA . HIS A 1 188 ? -18.938 -3.950 32.289 1.00 96.00 188 HIS A CA 1
ATOM 1554 C C . HIS A 1 188 ? -20.094 -3.232 33.001 1.00 96.00 188 HIS A C 1
ATOM 1556 O O . HIS A 1 188 ? -20.242 -3.355 34.216 1.00 96.00 188 HIS A O 1
ATOM 1562 N N . ILE A 1 189 ? -20.962 -2.545 32.250 1.00 96.25 189 ILE A N 1
ATOM 1563 C CA . ILE A 1 189 ? -22.152 -1.878 32.799 1.00 96.25 189 ILE A CA 1
ATOM 1564 C C . ILE A 1 189 ? -23.086 -2.891 33.467 1.00 96.25 189 ILE A C 1
ATOM 1566 O O . ILE A 1 189 ? -23.555 -2.652 34.579 1.00 96.25 189 ILE A O 1
ATOM 1570 N N . VAL A 1 190 ? -23.354 -4.028 32.817 1.00 96.25 190 VAL A N 1
ATOM 1571 C CA . VAL A 1 190 ? -24.200 -5.088 33.387 1.00 96.25 190 VAL A CA 1
ATOM 1572 C C . VAL A 1 190 ? -23.604 -5.598 34.695 1.00 96.25 190 VAL A C 1
ATOM 1574 O O . VAL A 1 190 ? -24.316 -5.681 35.692 1.00 96.25 190 VAL A O 1
ATOM 1577 N N . GLN A 1 191 ? -22.296 -5.859 34.729 1.00 94.81 191 GLN A N 1
ATOM 1578 C CA . GLN A 1 191 ? -21.617 -6.310 35.941 1.00 94.81 191 GLN A CA 1
ATOM 1579 C C . GLN A 1 191 ? -21.720 -5.284 37.081 1.00 94.81 191 GLN A C 1
ATOM 1581 O O . GLN A 1 191 ? -22.010 -5.658 38.218 1.00 94.81 191 GLN A O 1
ATOM 1586 N N . GLN A 1 192 ? -21.529 -3.994 36.787 1.00 94.62 192 GLN A N 1
ATOM 1587 C CA . GLN A 1 192 ? -21.677 -2.924 37.777 1.00 94.62 192 GLN A CA 1
ATOM 1588 C C . GLN A 1 192 ? -23.111 -2.818 38.307 1.00 94.62 192 GLN A C 1
ATOM 1590 O O . GLN A 1 192 ? -23.309 -2.720 39.517 1.00 94.62 192 GLN A O 1
ATOM 1595 N N . ARG A 1 193 ? -24.114 -2.893 37.425 1.00 93.31 193 ARG A N 1
ATOM 1596 C CA . ARG A 1 193 ? -25.531 -2.875 37.816 1.00 93.31 193 ARG A CA 1
ATOM 1597 C C . ARG A 1 193 ? -25.893 -4.070 38.686 1.00 93.31 193 ARG A C 1
ATOM 1599 O O . ARG A 1 193 ? -26.522 -3.891 39.721 1.00 93.31 193 ARG A O 1
ATOM 1606 N N . SER A 1 194 ? -25.466 -5.275 38.309 1.00 94.19 194 SER A N 1
ATOM 1607 C CA . SER A 1 194 ? -25.686 -6.476 39.119 1.00 94.19 194 SER A CA 1
ATOM 1608 C C . SER A 1 194 ? -25.058 -6.355 40.505 1.00 94.19 194 SER A C 1
ATOM 1610 O O . SER A 1 194 ? -25.670 -6.787 41.477 1.00 94.19 194 SER A O 1
ATOM 1612 N N . LYS A 1 195 ? -23.874 -5.740 40.609 1.00 95.81 195 LYS A N 1
ATOM 1613 C CA . LYS A 1 195 ? -23.233 -5.485 41.901 1.00 95.81 195 LYS A CA 1
ATOM 1614 C C . LYS A 1 195 ? -24.039 -4.499 42.753 1.00 95.81 195 LYS A C 1
ATOM 1616 O O . LYS A 1 195 ? -24.348 -4.833 43.886 1.00 95.81 195 LYS A O 1
ATOM 1621 N N . MET A 1 196 ? -24.443 -3.352 42.197 1.00 93.94 196 MET A N 1
ATOM 1622 C CA . MET A 1 196 ? -25.295 -2.389 42.915 1.00 93.94 196 MET A CA 1
ATOM 1623 C C . MET A 1 196 ? -26.598 -3.024 43.401 1.00 93.94 196 MET A C 1
ATOM 1625 O O . MET A 1 196 ? -26.944 -2.871 44.564 1.00 93.94 196 MET A O 1
ATOM 1629 N N . HIS A 1 197 ? -27.295 -3.774 42.543 1.00 91.69 197 HIS A N 1
ATOM 1630 C CA . HIS A 1 197 ? -28.528 -4.455 42.942 1.00 91.69 197 HIS A CA 1
ATOM 1631 C C . HIS A 1 197 ? -28.296 -5.485 44.051 1.00 91.69 197 HIS A C 1
ATOM 1633 O O . HIS A 1 197 ? -29.130 -5.625 44.941 1.00 91.69 197 HIS A O 1
ATOM 1639 N N . HIS A 1 198 ? -27.175 -6.209 44.011 1.00 94.12 198 HIS A N 1
ATOM 1640 C CA . HIS A 1 198 ? -26.823 -7.151 45.069 1.00 94.12 198 HIS A CA 1
ATOM 1641 C C . HIS A 1 198 ? -26.553 -6.441 46.400 1.00 94.12 198 HIS A C 1
ATOM 1643 O O . HIS A 1 198 ? -27.065 -6.882 47.427 1.00 94.12 198 HIS A O 1
ATOM 1649 N N . ASP A 1 199 ? -25.792 -5.346 46.370 1.00 93.38 199 ASP A N 1
ATOM 1650 C CA . ASP A 1 199 ? -25.452 -4.561 47.557 1.00 93.38 199 ASP A CA 1
ATOM 1651 C C . ASP A 1 199 ? -26.715 -3.919 48.168 1.00 93.38 199 ASP A C 1
ATOM 1653 O O . ASP A 1 199 ? -26.959 -4.085 49.359 1.00 93.38 199 ASP A O 1
ATOM 1657 N N . GLN A 1 200 ? -27.591 -3.321 47.349 1.00 91.12 200 GLN A N 1
ATOM 1658 C CA . GLN A 1 200 ? -28.891 -2.785 47.787 1.00 91.12 200 GLN A CA 1
ATOM 1659 C C . GLN A 1 200 ? -29.775 -3.856 48.435 1.00 91.12 200 GLN A C 1
ATOM 1661 O O . GLN A 1 200 ? -30.317 -3.657 49.519 1.00 91.12 200 GLN A O 1
ATOM 1666 N N . ASN A 1 201 ? -29.901 -5.020 47.790 1.00 92.00 201 ASN A N 1
ATOM 1667 C CA . ASN A 1 201 ? -30.699 -6.118 48.329 1.00 92.00 201 ASN A CA 1
ATOM 1668 C C . ASN A 1 201 ? -30.109 -6.648 49.644 1.00 92.00 201 ASN A C 1
ATOM 1670 O O . ASN A 1 201 ? -30.843 -7.081 50.526 1.00 92.00 201 ASN A O 1
ATOM 1674 N N . LYS A 1 202 ? -28.781 -6.636 49.786 1.00 94.25 202 LYS A N 1
ATOM 1675 C CA . LYS A 1 202 ? -28.119 -7.024 51.030 1.00 94.25 202 LYS A CA 1
ATOM 1676 C C . LYS A 1 202 ? -28.412 -6.028 52.152 1.00 94.25 202 LYS A C 1
ATOM 1678 O O . LYS A 1 202 ? -28.768 -6.464 53.239 1.00 94.25 202 LYS A O 1
ATOM 1683 N N . GLU A 1 203 ? -28.305 -4.730 51.885 1.00 93.06 203 GLU A N 1
ATOM 1684 C CA . GLU A 1 203 ? -28.645 -3.691 52.863 1.00 93.06 203 GLU A CA 1
ATOM 1685 C C . GLU A 1 203 ? -30.103 -3.813 53.313 1.00 93.06 203 GLU A C 1
ATOM 1687 O O . GLU A 1 203 ? -30.373 -3.801 54.512 1.00 93.06 203 GLU A O 1
ATOM 1692 N N . GLU A 1 204 ? -31.042 -4.021 52.383 1.00 91.38 204 GLU A N 1
ATOM 1693 C CA . GLU A 1 204 ? -32.452 -4.241 52.721 1.00 91.38 204 GLU A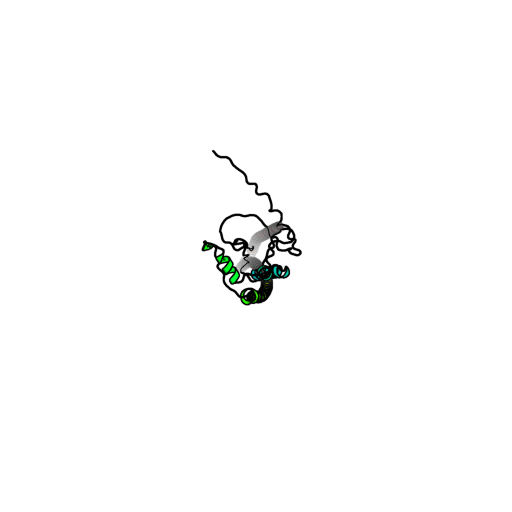 CA 1
ATOM 1694 C C . GLU A 1 204 ? -32.646 -5.480 53.612 1.00 91.38 204 GLU A C 1
ATOM 1696 O O . GLU A 1 204 ? -33.352 -5.410 54.621 1.00 91.38 204 GLU A O 1
ATOM 1701 N N . MET A 1 205 ? -31.981 -6.595 53.291 1.00 91.00 205 MET A N 1
ATOM 1702 C CA . MET A 1 205 ? -32.006 -7.806 54.118 1.00 91.00 205 MET A CA 1
ATOM 1703 C C . MET A 1 205 ? -31.441 -7.559 55.522 1.00 91.00 205 MET A C 1
ATOM 1705 O O . MET A 1 205 ? -32.031 -8.011 56.504 1.00 91.00 205 MET A O 1
ATOM 1709 N N . ASP A 1 206 ? -30.333 -6.823 55.628 1.00 92.25 206 ASP A N 1
ATOM 1710 C CA . ASP A 1 206 ? -29.702 -6.481 56.905 1.00 92.25 206 ASP A CA 1
ATOM 1711 C C . ASP A 1 206 ? -30.620 -5.564 57.743 1.00 92.25 206 ASP A C 1
ATOM 1713 O O . ASP A 1 206 ? -30.784 -5.779 58.948 1.00 92.25 206 ASP A O 1
ATOM 1717 N N . PHE A 1 207 ? -31.292 -4.586 57.120 1.00 90.56 207 PHE A N 1
ATOM 1718 C CA . PHE A 1 207 ? -32.279 -3.732 57.792 1.00 90.56 207 PHE A CA 1
ATOM 1719 C C . PHE A 1 207 ? -33.488 -4.520 58.296 1.00 90.56 207 PHE A C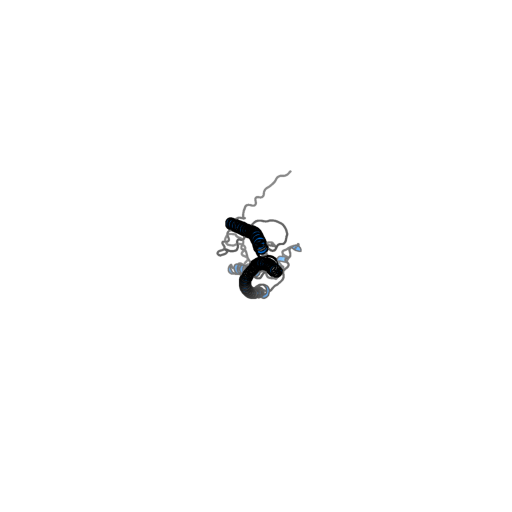 1
ATOM 1721 O O . PHE A 1 207 ? -33.922 -4.317 59.433 1.00 90.56 207 PHE A O 1
ATOM 1728 N N . GLN A 1 208 ? -34.032 -5.425 57.479 1.00 88.38 208 GLN A N 1
ATOM 1729 C CA . GLN A 1 208 ? -35.155 -6.268 57.884 1.00 88.38 208 GLN A CA 1
ATOM 1730 C C . GLN A 1 208 ? -34.768 -7.200 59.040 1.00 88.38 208 GLN A C 1
ATOM 1732 O O . GLN A 1 208 ? -35.531 -7.333 59.997 1.00 88.38 208 GLN A O 1
ATOM 1737 N N . ASP A 1 209 ? -33.580 -7.807 58.997 1.00 91.25 209 ASP A N 1
ATOM 1738 C CA . ASP A 1 209 ? -33.069 -8.659 60.075 1.00 91.25 209 ASP A CA 1
ATOM 1739 C C . ASP A 1 209 ? -32.927 -7.883 61.395 1.00 91.25 209 ASP A C 1
ATOM 1741 O O . ASP A 1 209 ? -33.372 -8.351 62.446 1.00 91.25 209 ASP A O 1
ATOM 1745 N N . LEU A 1 210 ? -32.386 -6.660 61.348 1.00 90.94 210 LEU A N 1
ATOM 1746 C CA . LEU A 1 210 ? -32.300 -5.780 62.517 1.00 90.94 210 LEU A CA 1
ATOM 1747 C C . LEU A 1 210 ? -33.680 -5.402 63.064 1.00 90.94 210 LEU A C 1
ATOM 1749 O O . LEU A 1 210 ? -33.896 -5.478 64.274 1.00 90.94 210 LEU A O 1
ATOM 1753 N N . PHE A 1 211 ? -34.618 -5.035 62.188 1.00 91.62 211 PHE A N 1
ATOM 1754 C CA . PHE A 1 211 ? -35.981 -4.677 62.576 1.00 91.62 211 PHE A CA 1
ATOM 1755 C C . PHE A 1 211 ? -36.679 -5.831 63.303 1.00 91.62 211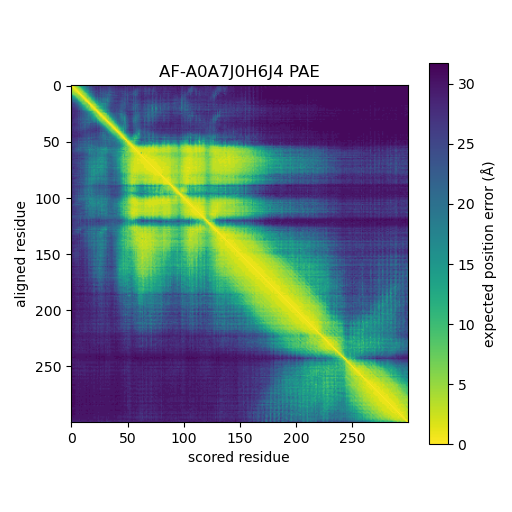 PHE A C 1
ATOM 1757 O O . PHE A 1 211 ? -37.208 -5.652 64.401 1.00 91.62 211 PHE A O 1
ATOM 1764 N N . TRP A 1 212 ? -36.636 -7.037 62.733 1.00 83.62 212 TRP A N 1
ATOM 1765 C CA . TRP A 1 212 ? -37.284 -8.198 63.340 1.00 83.62 212 TRP A CA 1
ATOM 1766 C C . TRP A 1 212 ? -36.608 -8.640 64.635 1.00 83.62 212 TRP A C 1
ATOM 1768 O O . TRP A 1 212 ? -37.302 -9.026 65.576 1.00 83.62 212 TRP A O 1
ATOM 1778 N N . LYS A 1 213 ? -35.279 -8.536 64.735 1.00 89.88 213 LYS A N 1
ATOM 1779 C CA . LYS A 1 213 ? -34.561 -8.788 65.993 1.00 89.88 213 LYS A CA 1
ATOM 1780 C C . LYS A 1 213 ? -35.006 -7.848 67.110 1.00 89.88 213 LYS A C 1
ATOM 1782 O O . LYS A 1 213 ? -35.225 -8.317 68.227 1.00 89.88 213 LYS A O 1
ATOM 1787 N N . ASP A 1 214 ? -35.166 -6.559 66.817 1.00 89.25 214 ASP A N 1
ATOM 1788 C CA . ASP A 1 214 ? -35.619 -5.567 67.799 1.00 89.25 214 ASP A CA 1
ATOM 1789 C C . ASP A 1 214 ? -37.067 -5.840 68.239 1.00 89.25 214 ASP A C 1
ATOM 1791 O O . ASP A 1 214 ? -37.354 -5.922 69.434 1.00 89.25 214 ASP A O 1
ATOM 1795 N N . GLN A 1 215 ? -37.968 -6.124 67.289 1.00 83.75 215 GLN A N 1
ATOM 1796 C CA . GLN A 1 215 ? -39.358 -6.494 67.589 1.00 83.75 215 GLN A CA 1
ATOM 1797 C C . GLN A 1 215 ? -39.454 -7.755 68.464 1.00 83.75 215 GLN A C 1
ATOM 1799 O O . GLN A 1 215 ? -40.177 -7.768 69.462 1.00 83.75 215 GLN A O 1
ATOM 1804 N N . ILE A 1 216 ? -38.685 -8.804 68.148 1.00 86.06 216 ILE A N 1
ATOM 1805 C CA . ILE A 1 216 ? -38.627 -10.028 68.963 1.00 86.06 216 ILE A CA 1
ATOM 1806 C C . ILE A 1 216 ? -38.083 -9.723 70.363 1.00 86.06 216 ILE A C 1
ATOM 1808 O O . ILE A 1 216 ? -38.586 -10.266 71.347 1.00 86.06 216 ILE A O 1
ATOM 1812 N N . GLN A 1 217 ? -37.081 -8.847 70.482 1.00 86.44 217 GLN A N 1
ATOM 1813 C CA . GLN A 1 217 ? -36.526 -8.462 71.777 1.00 86.44 217 GLN A CA 1
ATOM 1814 C C . GLN A 1 217 ? -37.553 -7.728 72.650 1.00 86.44 217 GLN A C 1
ATOM 1816 O O . GLN A 1 217 ? -37.603 -7.972 73.858 1.00 86.44 217 GLN A O 1
ATOM 1821 N N . ILE A 1 218 ? -38.368 -6.851 72.061 1.00 83.19 218 ILE A N 1
ATOM 1822 C CA . ILE A 1 218 ? -39.438 -6.137 72.768 1.00 83.19 218 ILE A CA 1
ATOM 1823 C C . ILE A 1 218 ? -40.481 -7.131 73.296 1.00 83.19 218 ILE A C 1
ATOM 1825 O O . ILE A 1 218 ? -40.791 -7.106 74.487 1.00 83.19 218 ILE A O 1
ATOM 1829 N N . ILE A 1 219 ? -40.958 -8.051 72.450 1.00 80.12 219 ILE A N 1
ATOM 1830 C CA . ILE A 1 219 ? -41.945 -9.070 72.845 1.00 80.12 219 ILE A CA 1
ATOM 1831 C C . ILE A 1 219 ? -41.375 -9.984 73.936 1.00 80.12 219 ILE A C 1
ATOM 1833 O O . ILE A 1 219 ? -42.013 -10.180 74.964 1.00 80.12 219 ILE A O 1
ATOM 1837 N N . ALA A 1 220 ? -40.141 -10.473 73.780 1.00 77.75 220 ALA A N 1
ATOM 1838 C CA . ALA A 1 220 ? -39.509 -11.343 74.772 1.00 77.75 220 ALA A CA 1
ATOM 1839 C C . ALA A 1 220 ? -39.339 -10.660 76.145 1.00 77.75 220 ALA A C 1
ATOM 1841 O O . ALA A 1 220 ? -39.491 -11.307 77.184 1.00 77.75 220 ALA A O 1
ATOM 1842 N N . LYS A 1 221 ? -39.044 -9.351 76.170 1.00 77.06 221 LYS A N 1
ATOM 1843 C CA . LYS A 1 221 ? -39.020 -8.563 77.412 1.00 77.06 221 LYS A CA 1
ATOM 1844 C C . LYS A 1 221 ? -40.419 -8.429 78.019 1.00 77.06 221 LYS A C 1
ATOM 1846 O O . LYS A 1 221 ? -40.551 -8.623 79.227 1.00 77.06 221 LYS A O 1
ATOM 1851 N N . GLY A 1 222 ? -41.444 -8.167 77.206 1.00 72.06 222 GLY A N 1
ATOM 1852 C CA . GLY A 1 222 ? -42.845 -8.141 77.641 1.00 72.06 222 GLY A CA 1
ATOM 1853 C C . GLY A 1 222 ? -43.290 -9.465 78.268 1.00 72.06 222 GLY A C 1
ATOM 1854 O O . GLY A 1 222 ? -43.736 -9.478 79.413 1.00 72.06 222 GLY A O 1
ATOM 1855 N N . ASP A 1 223 ? -43.044 -10.587 77.589 1.00 72.19 223 ASP A N 1
ATOM 1856 C CA . ASP A 1 223 ? -43.359 -11.933 78.086 1.00 72.19 223 ASP A CA 1
ATOM 1857 C C . ASP A 1 223 ? -42.634 -12.247 79.404 1.00 72.19 223 ASP A C 1
ATOM 1859 O O . ASP A 1 223 ? -43.197 -12.868 80.309 1.00 72.19 223 ASP A O 1
ATOM 1863 N N . SER A 1 224 ? -41.377 -11.808 79.548 1.00 70.19 224 SER A N 1
ATOM 1864 C CA . SER A 1 224 ? -40.629 -11.986 80.797 1.00 70.19 224 SER A CA 1
ATOM 1865 C C . SER A 1 224 ? -41.242 -11.196 81.959 1.00 70.19 224 SER A C 1
ATOM 1867 O O . SER A 1 224 ? -41.304 -11.705 83.079 1.00 70.19 224 SER A O 1
ATOM 1869 N N . TYR A 1 225 ? -41.759 -9.995 81.687 1.00 63.44 225 TYR A N 1
ATOM 1870 C CA . TYR A 1 225 ? -42.436 -9.151 82.668 1.00 63.44 225 TYR A CA 1
ATOM 1871 C C . TYR A 1 225 ? -43.803 -9.728 83.060 1.00 63.44 225 TYR A C 1
ATOM 1873 O O . TYR A 1 225 ? -44.119 -9.820 84.247 1.00 63.44 225 TYR A O 1
ATOM 1881 N N . GLU A 1 226 ? -44.585 -10.202 82.088 1.00 73.12 226 GLU A N 1
ATOM 1882 C CA . GLU A 1 226 ? -45.886 -10.833 82.330 1.00 73.12 226 GLU A CA 1
ATOM 1883 C C . GLU A 1 226 ? -45.750 -12.126 83.146 1.00 73.12 226 GLU A C 1
ATOM 1885 O O . GLU A 1 226 ? -46.523 -12.375 84.073 1.00 73.12 226 GLU A O 1
ATOM 1890 N N . LYS A 1 227 ? -44.697 -12.909 82.892 1.00 76.31 227 LYS A N 1
ATOM 1891 C CA . LYS A 1 227 ? -44.397 -14.116 83.668 1.00 76.31 227 LYS A CA 1
ATOM 1892 C C . LYS A 1 227 ? -44.051 -13.806 85.129 1.00 76.31 227 LYS A C 1
ATOM 1894 O O . LYS A 1 227 ? -44.543 -14.498 86.019 1.00 76.31 227 LYS A O 1
ATOM 1899 N N . ILE A 1 228 ? -43.268 -12.752 85.379 1.00 72.12 228 ILE A N 1
ATOM 1900 C CA . ILE A 1 228 ? -42.944 -12.273 86.736 1.00 72.12 228 ILE A CA 1
ATOM 1901 C C . ILE A 1 228 ? -44.211 -11.770 87.450 1.00 72.12 228 ILE A C 1
ATOM 1903 O O . ILE A 1 228 ? -44.464 -12.138 88.596 1.00 72.12 228 ILE A O 1
ATOM 1907 N N . GLN A 1 229 ? -45.055 -10.995 86.763 1.00 65.81 229 GLN A N 1
ATOM 1908 C CA . GLN A 1 229 ? -46.341 -10.514 87.287 1.00 65.81 229 GLN A CA 1
ATOM 1909 C C . GLN A 1 229 ? -47.284 -11.667 87.673 1.00 65.81 229 GLN A C 1
ATOM 1911 O O . GLN A 1 229 ? -47.940 -11.618 88.717 1.00 65.81 229 GLN A O 1
ATOM 1916 N N . GLN A 1 230 ? -47.347 -12.723 86.860 1.00 68.00 230 GLN A N 1
ATOM 1917 C CA . GLN A 1 230 ? -48.182 -13.894 87.128 1.00 68.00 230 GLN A CA 1
ATOM 1918 C C . GLN A 1 230 ? -47.695 -14.681 88.355 1.00 68.00 230 GLN A C 1
ATOM 1920 O O . GLN A 1 230 ? -48.502 -15.137 89.167 1.00 68.00 230 GLN A O 1
ATOM 1925 N N . GLU A 1 231 ? -46.378 -14.812 88.513 1.00 71.94 231 GLU A N 1
ATOM 1926 C CA . GLU A 1 231 ? -45.756 -15.499 89.645 1.00 71.94 231 GLU A CA 1
ATOM 1927 C C . GLU A 1 231 ? -45.989 -14.740 90.963 1.00 71.94 231 GLU A C 1
ATOM 1929 O O . GLU A 1 231 ? -46.335 -15.349 91.977 1.00 71.94 231 GLU A O 1
ATOM 1934 N N . GLU A 1 232 ? -45.918 -13.406 90.942 1.00 63.78 232 GLU A N 1
ATOM 1935 C CA . GLU A 1 232 ? -46.275 -12.562 92.090 1.00 63.78 232 GLU A CA 1
ATOM 1936 C C . GLU A 1 232 ? -47.777 -12.639 92.433 1.00 63.78 232 GLU A C 1
ATOM 1938 O O . GLU A 1 232 ? -48.141 -12.758 93.608 1.00 63.78 232 GLU A O 1
ATOM 1943 N N . ARG A 1 233 ? -48.673 -12.682 91.434 1.00 65.06 233 ARG A N 1
ATOM 1944 C CA . ARG A 1 233 ? -50.120 -12.890 91.662 1.00 65.06 233 ARG A CA 1
ATOM 1945 C C . ARG A 1 233 ? -50.418 -14.241 92.313 1.00 65.06 233 ARG A C 1
ATOM 1947 O O . ARG A 1 233 ? -51.257 -14.311 93.213 1.00 65.06 233 ARG A O 1
ATOM 1954 N N . GLU A 1 234 ? -49.735 -15.307 91.903 1.00 62.97 234 GLU A N 1
ATOM 1955 C CA . GLU A 1 234 ? -49.899 -16.639 92.499 1.00 62.97 234 GLU A CA 1
ATOM 1956 C C . GLU A 1 234 ? -49.296 -16.722 93.916 1.00 62.97 234 GLU A C 1
ATOM 1958 O O . GLU A 1 234 ? -49.907 -17.331 94.799 1.00 62.97 234 GLU A O 1
ATOM 1963 N N . LYS A 1 235 ? -48.185 -16.025 94.206 1.00 66.62 235 LYS A N 1
ATOM 1964 C CA . LYS A 1 235 ? -47.649 -15.899 95.580 1.00 66.62 235 LYS A CA 1
ATOM 1965 C C . LYS A 1 235 ? -48.629 -15.202 96.526 1.00 66.62 235 LYS A C 1
ATOM 1967 O O . LYS A 1 235 ? -48.857 -15.692 97.633 1.00 66.62 235 LYS A O 1
ATOM 1972 N N . VAL A 1 236 ? -49.244 -14.099 96.093 1.00 61.88 236 VAL A N 1
ATOM 1973 C CA . VAL A 1 236 ? -50.252 -13.369 96.887 1.00 61.88 236 VAL A CA 1
ATOM 1974 C C . VAL A 1 236 ? -51.525 -14.193 97.081 1.00 61.88 236 VAL A C 1
ATOM 1976 O O . VAL A 1 236 ? -52.127 -14.202 98.154 1.00 61.88 236 VAL A O 1
ATOM 1979 N N . LYS A 1 237 ? -51.929 -14.957 96.068 1.00 59.78 237 LYS A N 1
ATOM 1980 C CA . LYS A 1 237 ? -53.066 -15.879 96.160 1.00 59.78 237 LYS A CA 1
ATOM 1981 C C . LYS A 1 237 ? -52.789 -17.044 97.120 1.00 59.78 237 LYS A C 1
ATOM 1983 O O . LYS A 1 237 ? -53.678 -17.426 97.880 1.00 59.78 237 LYS A O 1
ATOM 1988 N N . SER A 1 238 ? -51.555 -17.554 97.145 1.00 55.38 238 SER A N 1
ATOM 1989 C CA . SER A 1 238 ? -51.093 -18.569 98.101 1.00 55.38 238 SER A CA 1
ATOM 1990 C C . SER A 1 238 ? -51.038 -18.035 99.538 1.00 55.38 238 SER A C 1
ATOM 1992 O O . SER A 1 238 ? -51.474 -18.721 100.466 1.00 55.38 238 SER A O 1
ATOM 1994 N N . SER A 1 239 ? -50.557 -16.806 99.755 1.00 55.84 239 SER A N 1
ATOM 1995 C CA . SER A 1 239 ? -50.536 -16.190 101.091 1.00 55.84 239 SER A CA 1
ATOM 1996 C C . SER A 1 239 ? -51.947 -15.893 101.627 1.00 55.84 239 SER A C 1
ATOM 1998 O O . SER A 1 239 ? -52.179 -15.999 102.832 1.00 55.84 239 SER A O 1
ATOM 2000 N N . LEU A 1 240 ? -52.926 -15.659 100.743 1.00 51.62 240 LEU A N 1
ATOM 2001 C CA . LEU A 1 240 ? -54.345 -15.479 101.084 1.00 51.62 240 LEU A CA 1
ATOM 2002 C C . LEU A 1 240 ? -55.046 -16.740 101.630 1.00 51.62 240 LEU A C 1
ATOM 2004 O O . LEU A 1 240 ? -56.109 -16.627 102.250 1.00 51.62 240 LEU A O 1
ATOM 2008 N N . SER A 1 241 ? -54.487 -17.933 101.394 1.00 51.56 241 SER A N 1
ATOM 2009 C CA . SER A 1 241 ? -55.072 -19.214 101.821 1.00 51.56 241 SER A CA 1
ATOM 2010 C C . SER A 1 241 ? -54.808 -19.553 103.297 1.00 51.56 241 SER A C 1
ATOM 2012 O O . SER A 1 241 ? -55.370 -20.528 103.801 1.00 51.56 241 SER A O 1
ATOM 2014 N N . THR A 1 242 ? -53.987 -18.773 104.011 1.00 54.81 242 THR A N 1
ATOM 2015 C CA . THR A 1 242 ? -53.660 -19.038 105.422 1.00 54.81 242 THR A CA 1
ATOM 2016 C C . THR A 1 242 ? -54.508 -18.163 106.355 1.00 54.81 242 THR A C 1
ATOM 2018 O O . THR A 1 242 ? -54.729 -16.977 106.126 1.00 54.81 242 THR A O 1
ATOM 2021 N N . ASN A 1 243 ? -55.073 -18.793 107.384 1.00 52.09 243 ASN A N 1
ATOM 2022 C CA . ASN A 1 243 ? -56.270 -18.356 108.102 1.00 52.09 243 ASN A CA 1
ATOM 2023 C C . ASN A 1 243 ? -56.005 -17.175 109.071 1.00 52.09 243 ASN A C 1
ATOM 2025 O O . ASN A 1 243 ? -55.641 -17.393 110.224 1.00 52.09 243 ASN A O 1
ATOM 2029 N N . ALA A 1 244 ? -56.213 -15.926 108.625 1.00 47.94 244 ALA A N 1
ATOM 2030 C CA . ALA A 1 244 ? -56.239 -14.731 109.484 1.00 47.94 244 ALA A CA 1
ATOM 2031 C C . ALA A 1 244 ? -57.280 -13.673 109.029 1.00 47.94 244 ALA A C 1
ATOM 2033 O O . ALA A 1 244 ? -57.747 -13.650 107.890 1.00 47.94 244 ALA A O 1
ATOM 2034 N N . GLY A 1 245 ? -57.718 -12.834 109.975 1.00 54.34 245 GLY A N 1
ATOM 2035 C CA . GLY A 1 245 ? -58.982 -12.076 110.004 1.00 54.34 245 GLY A CA 1
ATOM 2036 C C . GLY A 1 245 ? -59.429 -11.300 108.747 1.00 54.34 245 GLY A C 1
ATOM 2037 O O . GLY A 1 245 ? -58.667 -10.633 108.056 1.00 54.34 245 GLY A O 1
ATOM 2038 N N . ARG A 1 246 ? -60.749 -11.319 108.491 1.00 56.62 246 ARG A N 1
ATOM 2039 C CA . ARG A 1 246 ? -61.433 -10.779 107.290 1.00 56.62 246 ARG A CA 1
ATOM 2040 C C . ARG A 1 246 ? -61.234 -9.268 107.022 1.00 56.62 246 ARG A C 1
ATOM 2042 O O . ARG A 1 246 ? -61.331 -8.888 105.867 1.00 56.62 246 ARG A O 1
ATOM 2049 N N . ARG A 1 247 ? -60.950 -8.418 108.025 1.00 56.88 247 ARG A N 1
ATOM 2050 C CA . ARG A 1 247 ? -60.732 -6.961 107.822 1.00 56.88 247 ARG A CA 1
ATOM 2051 C C . ARG A 1 247 ? -59.289 -6.591 107.455 1.00 56.88 247 ARG A C 1
ATOM 2053 O O . ARG A 1 247 ? -59.106 -5.715 106.623 1.00 56.88 247 ARG A O 1
ATOM 2060 N N . HIS A 1 248 ? -58.295 -7.292 108.008 1.00 57.78 248 HIS A N 1
ATOM 2061 C CA . HIS A 1 248 ? -56.877 -7.095 107.666 1.00 57.78 248 HIS A CA 1
ATOM 2062 C C . HIS A 1 248 ? -56.606 -7.465 106.199 1.00 57.78 248 HIS A C 1
ATOM 2064 O O . HIS A 1 248 ? -55.933 -6.733 105.488 1.00 57.78 248 HIS A O 1
ATOM 2070 N N . ARG A 1 249 ? -57.267 -8.529 105.713 1.00 59.16 249 ARG A N 1
ATOM 2071 C CA . ARG A 1 249 ? -57.199 -8.984 104.314 1.00 59.16 249 ARG A CA 1
ATOM 2072 C C . ARG A 1 249 ? -57.650 -7.941 103.295 1.00 59.16 249 ARG A C 1
ATOM 2074 O O . ARG A 1 249 ? -57.061 -7.856 102.229 1.00 59.16 249 ARG A O 1
ATOM 2081 N N . VAL A 1 250 ? -58.697 -7.171 103.593 1.00 59.28 250 VAL A N 1
ATOM 2082 C CA . VAL A 1 250 ? -59.205 -6.151 102.657 1.00 59.28 250 VAL A CA 1
ATOM 2083 C C . VAL A 1 250 ? -58.256 -4.954 102.599 1.00 59.28 250 VAL A C 1
ATOM 2085 O O . VAL A 1 250 ? -58.047 -4.406 101.524 1.00 59.28 250 VAL A O 1
ATOM 2088 N N . ASP A 1 251 ? -57.642 -4.588 103.727 1.00 64.69 251 ASP A N 1
ATOM 2089 C CA . ASP A 1 251 ? -56.702 -3.464 103.805 1.00 64.69 251 ASP A CA 1
ATOM 2090 C C . ASP A 1 251 ? -55.338 -3.800 103.173 1.00 64.69 251 ASP A C 1
ATOM 2092 O O . ASP A 1 251 ? -54.766 -2.981 102.455 1.00 64.69 251 ASP A O 1
ATOM 2096 N N . GLU A 1 252 ? -54.841 -5.029 103.356 1.00 63.84 252 GLU A N 1
ATOM 2097 C CA . GLU A 1 252 ? -53.651 -5.527 102.649 1.00 63.84 252 GLU A CA 1
ATOM 2098 C C . GLU A 1 252 ? -53.900 -5.680 101.147 1.00 63.84 252 GLU A C 1
ATOM 2100 O O . GLU A 1 252 ? -53.052 -5.280 100.352 1.00 63.84 252 GLU A O 1
ATOM 2105 N N . MET A 1 253 ? -55.079 -6.169 100.745 1.00 63.44 253 MET A N 1
ATOM 2106 C CA . MET A 1 253 ? -55.453 -6.248 99.331 1.00 63.44 253 MET A CA 1
ATOM 2107 C C . MET A 1 253 ? -55.551 -4.852 98.704 1.00 63.44 253 MET A C 1
ATOM 2109 O O . MET A 1 253 ? -55.056 -4.642 97.604 1.00 63.44 253 MET A O 1
ATOM 2113 N N . ALA A 1 254 ? -56.135 -3.875 99.406 1.00 71.56 254 ALA A N 1
ATOM 2114 C CA . ALA A 1 254 ? -56.227 -2.499 98.921 1.00 71.56 254 ALA A CA 1
ATOM 2115 C C . ALA A 1 254 ? -54.846 -1.836 98.790 1.00 71.56 254 ALA A C 1
ATOM 2117 O O . ALA A 1 254 ? -54.592 -1.136 97.812 1.00 71.56 254 ALA A O 1
ATOM 2118 N N . LYS A 1 255 ? -53.931 -2.080 99.739 1.00 75.06 255 LYS A N 1
ATOM 2119 C CA . LYS A 1 255 ? -52.540 -1.605 99.656 1.00 75.06 255 LYS A CA 1
ATOM 2120 C C . LYS A 1 255 ? -51.779 -2.270 98.5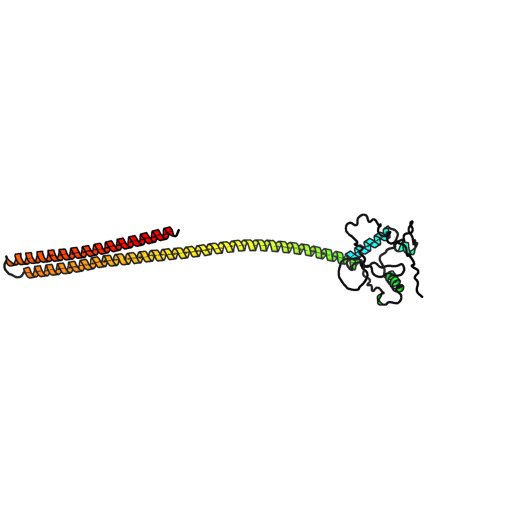11 1.00 75.06 255 LYS A C 1
ATOM 2122 O O . LYS A 1 255 ? -51.081 -1.571 97.788 1.00 75.06 255 LYS A O 1
ATOM 2127 N N . PHE A 1 256 ? -51.954 -3.575 98.312 1.00 67.88 256 PHE A N 1
ATOM 2128 C CA . PHE A 1 256 ? -51.330 -4.311 97.214 1.00 67.88 256 PHE A CA 1
ATOM 2129 C C . PHE A 1 256 ? -51.842 -3.849 95.844 1.00 67.88 256 PHE A C 1
ATOM 2131 O O . PHE A 1 256 ? -51.033 -3.564 94.970 1.00 67.88 256 PHE A O 1
ATOM 2138 N N . ILE A 1 257 ? -53.160 -3.679 95.681 1.00 74.31 257 ILE A N 1
ATOM 2139 C CA . ILE A 1 257 ? -53.760 -3.131 94.453 1.00 74.31 257 ILE A CA 1
ATOM 2140 C C . ILE A 1 257 ? -53.208 -1.732 94.175 1.00 74.31 257 ILE A C 1
ATOM 2142 O O . ILE A 1 257 ? -52.758 -1.468 93.069 1.00 74.31 257 ILE A O 1
ATOM 2146 N N . LYS A 1 258 ? -53.154 -0.860 95.187 1.00 75.38 258 LYS A N 1
ATOM 2147 C CA . LYS A 1 258 ? -52.633 0.502 95.027 1.00 75.38 258 LYS A CA 1
ATOM 2148 C C . LYS A 1 258 ? -51.132 0.536 94.701 1.00 75.38 258 LYS A C 1
ATOM 2150 O O . LYS A 1 258 ? -50.691 1.399 93.948 1.00 75.38 258 LYS A O 1
ATOM 2155 N N . CYS A 1 259 ? -50.341 -0.378 95.264 1.00 70.62 259 CYS A N 1
ATOM 2156 C CA . CYS A 1 259 ? -48.930 -0.538 94.907 1.00 70.62 259 CYS A CA 1
ATOM 2157 C C . CYS A 1 259 ? -48.771 -1.047 93.469 1.00 70.62 259 CYS A C 1
ATOM 2159 O O . CYS A 1 259 ? -47.978 -0.475 92.730 1.00 70.62 259 CYS A O 1
ATOM 2161 N N . GLN A 1 260 ? -49.569 -2.033 93.045 1.00 65.94 260 GLN A N 1
ATOM 2162 C CA . GLN A 1 260 ? -49.552 -2.528 91.667 1.00 65.94 260 GLN A CA 1
ATOM 2163 C C . GLN A 1 260 ? -50.021 -1.483 90.655 1.00 65.94 260 GLN A C 1
ATOM 2165 O O . GLN A 1 260 ? -49.431 -1.383 89.589 1.00 65.94 260 GLN A O 1
ATOM 2170 N N . GLU A 1 261 ? -51.053 -0.695 90.967 1.00 70.69 261 GLU A N 1
ATOM 2171 C CA . GLU A 1 261 ? -51.502 0.408 90.110 1.00 70.69 261 GLU A CA 1
ATOM 2172 C C . GLU A 1 261 ? -50.377 1.421 89.899 1.00 70.69 261 GLU A C 1
ATOM 2174 O O . GLU A 1 261 ? -50.141 1.847 88.773 1.00 70.69 261 GLU A O 1
ATOM 2179 N N . LYS A 1 262 ? -49.624 1.735 90.959 1.00 78.44 262 LYS A N 1
ATOM 2180 C CA . LYS A 1 262 ? -48.488 2.651 90.875 1.00 78.44 262 LYS A CA 1
ATOM 2181 C C . LYS A 1 262 ? -47.314 2.069 90.077 1.00 78.44 262 LYS A C 1
ATOM 2183 O O . LYS A 1 262 ? -46.752 2.762 89.237 1.00 78.44 262 LYS A O 1
ATOM 2188 N N . GLU A 1 263 ? -46.955 0.808 90.306 1.00 70.25 263 GLU A N 1
ATOM 2189 C CA . GLU A 1 263 ? -45.898 0.126 89.540 1.00 70.25 263 GLU A CA 1
ATOM 2190 C C . GLU A 1 263 ? -46.281 -0.045 88.060 1.00 70.25 263 GLU A C 1
ATOM 2192 O O . GLU A 1 263 ? -45.434 0.095 87.178 1.00 70.25 263 GLU A O 1
ATOM 2197 N N . MET A 1 264 ? -47.563 -0.292 87.772 1.00 72.44 264 MET A N 1
ATOM 2198 C CA . MET A 1 264 ? -48.099 -0.353 86.412 1.00 72.44 264 MET A CA 1
ATOM 2199 C C . MET A 1 264 ? -48.038 1.015 85.729 1.00 72.44 264 MET A C 1
ATOM 2201 O O . MET A 1 264 ? -47.657 1.105 84.567 1.00 72.44 264 MET A O 1
ATOM 2205 N N . GLU A 1 265 ? -48.380 2.086 86.444 1.00 76.06 265 GLU A N 1
ATOM 2206 C CA . GLU A 1 265 ? -48.314 3.455 85.930 1.00 76.06 265 GLU A CA 1
ATOM 2207 C C . GLU A 1 265 ? -46.866 3.868 85.610 1.00 76.06 265 GLU A C 1
ATOM 2209 O O . GLU A 1 265 ? -46.606 4.442 84.551 1.00 76.06 265 GLU A O 1
ATOM 2214 N N . GLU A 1 266 ? -45.903 3.496 86.459 1.00 77.25 266 GLU A N 1
ATOM 2215 C CA . GLU A 1 266 ? -44.471 3.714 86.210 1.00 77.25 266 GLU A CA 1
ATOM 2216 C C . GLU A 1 266 ? -43.964 2.901 85.000 1.00 77.25 266 GLU A C 1
ATOM 2218 O O . GLU A 1 266 ? -43.264 3.451 84.145 1.00 77.25 266 GLU A O 1
ATOM 2223 N N . PHE A 1 267 ? -44.376 1.635 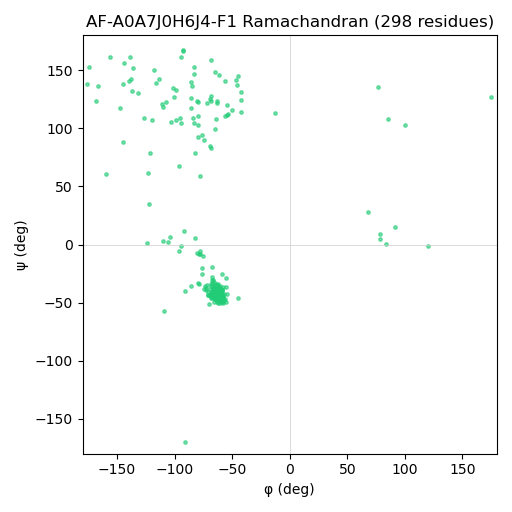84.858 1.00 74.00 267 PHE A N 1
ATOM 2224 C CA . PHE A 1 267 ? -44.015 0.786 83.713 1.00 74.00 267 PHE A CA 1
ATOM 2225 C C . PHE A 1 267 ? -44.598 1.289 82.385 1.00 74.00 267 PHE A C 1
ATOM 2227 O O . PHE A 1 267 ? -43.900 1.321 81.365 1.00 74.00 267 PHE A O 1
ATOM 2234 N N . VAL A 1 268 ? -45.868 1.701 82.386 1.00 73.31 268 VAL A N 1
ATOM 2235 C CA . VAL A 1 268 ? -46.522 2.287 81.208 1.00 73.31 268 VAL A CA 1
ATOM 2236 C C . VAL A 1 268 ? -45.813 3.580 80.813 1.00 73.31 268 VAL A C 1
ATOM 2238 O O . VAL A 1 268 ? -45.488 3.760 79.641 1.00 73.31 268 VAL A O 1
ATOM 2241 N N . ALA A 1 269 ? -45.475 4.437 81.780 1.00 80.38 269 ALA A N 1
ATOM 2242 C CA . ALA A 1 269 ? -44.749 5.675 81.513 1.00 80.38 269 ALA A CA 1
ATOM 2243 C C . ALA A 1 269 ? -43.338 5.433 80.945 1.00 80.38 269 ALA A C 1
ATOM 2245 O O . ALA A 1 269 ? -42.882 6.185 80.081 1.00 80.38 269 ALA A O 1
ATOM 2246 N N . GLU A 1 270 ? -42.625 4.407 81.415 1.00 75.75 270 GLU A N 1
ATOM 2247 C CA . GLU A 1 270 ? -41.297 4.062 80.898 1.00 75.75 270 GLU A CA 1
ATOM 2248 C C . GLU A 1 270 ? -41.364 3.434 79.499 1.00 75.75 270 GLU A C 1
ATOM 2250 O O . GLU A 1 270 ? -40.583 3.802 78.618 1.00 75.75 270 GLU A O 1
ATOM 2255 N N . SER A 1 271 ? -42.361 2.584 79.252 1.00 69.56 271 SER A N 1
ATOM 2256 C CA . SER A 1 271 ? -42.631 2.024 77.924 1.00 69.56 271 SER A CA 1
ATOM 2257 C C . SER A 1 271 ? -43.002 3.113 76.916 1.00 69.56 271 SER A C 1
ATOM 2259 O O . SER A 1 271 ? -42.483 3.131 75.803 1.00 69.56 271 SER A O 1
ATOM 2261 N N . GLU A 1 272 ? -43.831 4.079 77.308 1.00 78.12 272 GLU A N 1
ATOM 2262 C CA . GLU A 1 272 ? -44.235 5.179 76.432 1.00 78.12 272 GLU A CA 1
ATOM 2263 C C . GLU A 1 272 ? -43.072 6.137 76.117 1.00 78.12 272 GLU A C 1
ATOM 2265 O O . GLU A 1 272 ? -42.951 6.623 74.991 1.00 78.12 272 GLU A O 1
ATOM 2270 N N . LYS A 1 273 ? -42.151 6.358 77.068 1.00 85.50 273 LYS A N 1
ATOM 2271 C CA . LYS A 1 273 ? -40.889 7.073 76.796 1.00 85.50 273 LYS A CA 1
ATOM 2272 C C . LYS A 1 273 ? -40.021 6.325 75.789 1.00 85.50 273 LYS A C 1
ATOM 2274 O O . LYS A 1 273 ? -39.427 6.956 74.916 1.00 85.50 273 LYS A O 1
ATOM 2279 N N . LEU A 1 274 ? -39.938 5.001 75.912 1.00 78.00 274 LEU A N 1
ATOM 2280 C CA . LEU A 1 274 ? -39.136 4.178 75.015 1.00 78.00 274 LEU A CA 1
ATOM 2281 C C . LEU A 1 274 ? -39.716 4.164 73.592 1.00 78.00 274 LEU A C 1
ATOM 2283 O O . LEU A 1 274 ? -38.955 4.288 72.633 1.00 78.00 274 LEU A O 1
ATOM 2287 N N . ILE A 1 275 ? -41.045 4.096 73.464 1.00 78.38 275 ILE A N 1
ATOM 2288 C CA . ILE A 1 275 ? -41.757 4.201 72.182 1.00 78.38 275 ILE A CA 1
ATOM 2289 C C . ILE A 1 275 ? -41.476 5.556 71.523 1.00 78.38 275 ILE A C 1
ATOM 2291 O O . ILE A 1 275 ? -41.018 5.579 70.383 1.00 78.38 275 ILE A O 1
ATOM 2295 N N . LYS A 1 276 ? -41.634 6.675 72.247 1.00 84.50 276 LYS A N 1
ATOM 2296 C CA . LYS A 1 276 ? -41.332 8.014 71.702 1.00 84.50 276 LYS A CA 1
ATOM 2297 C C . LYS A 1 276 ? -39.885 8.147 71.241 1.00 84.50 276 LYS A C 1
ATOM 2299 O O . LYS A 1 276 ? -39.628 8.648 70.155 1.00 84.50 276 LYS A O 1
ATOM 2304 N N . LEU A 1 277 ? -38.930 7.645 72.026 1.00 86.62 277 LEU A N 1
ATOM 2305 C CA . LEU A 1 277 ? -37.514 7.688 71.651 1.00 86.62 277 LEU A CA 1
ATOM 2306 C C . LEU A 1 277 ? -37.233 6.888 70.369 1.00 86.62 277 LEU A C 1
ATOM 2308 O O . LEU A 1 277 ? -36.361 7.260 69.581 1.00 86.62 277 LEU A O 1
ATOM 2312 N N . HIS A 1 278 ? -37.951 5.785 70.160 1.00 76.50 278 HIS A N 1
ATOM 2313 C CA . HIS A 1 278 ? -37.859 5.004 68.932 1.00 76.50 278 HIS A CA 1
ATOM 2314 C C . HIS A 1 278 ? -38.489 5.743 67.738 1.00 76.50 278 HIS A C 1
ATOM 2316 O O . HIS A 1 278 ? -37.870 5.817 66.677 1.00 76.50 278 HIS A O 1
ATOM 2322 N N . GLU A 1 279 ? -39.663 6.354 67.918 1.00 79.19 279 GLU A N 1
ATOM 2323 C CA . GLU A 1 279 ? -40.319 7.187 66.900 1.00 79.19 279 GLU A CA 1
ATOM 2324 C C . GLU A 1 279 ? -39.440 8.373 66.474 1.00 79.19 279 GLU A C 1
ATOM 2326 O O . GLU A 1 279 ? -39.244 8.596 65.277 1.00 79.19 279 GLU A O 1
ATOM 2331 N N . ASP A 1 280 ? -38.821 9.069 67.431 1.00 86.44 280 ASP A N 1
ATOM 2332 C CA . ASP A 1 280 ? -37.907 10.185 67.169 1.00 86.44 280 ASP A CA 1
ATOM 2333 C C . ASP A 1 280 ? -36.679 9.741 66.360 1.00 86.44 280 ASP A C 1
ATOM 2335 O O . ASP A 1 280 ? -36.270 10.416 65.411 1.00 86.44 280 ASP A O 1
ATOM 2339 N N . LYS A 1 281 ? -36.105 8.570 66.678 1.00 85.31 281 LYS A N 1
ATOM 2340 C CA . LYS A 1 281 ? -34.996 7.990 65.899 1.00 85.31 281 LYS A CA 1
ATOM 2341 C C . LYS A 1 281 ? -35.406 7.675 64.462 1.00 85.31 281 LYS A C 1
ATOM 2343 O O . LYS A 1 281 ? -34.622 7.918 63.545 1.00 85.31 281 LYS A O 1
ATOM 2348 N N . ILE A 1 282 ? -36.618 7.158 64.255 1.00 80.00 282 ILE A N 1
ATOM 2349 C CA . ILE A 1 282 ? -37.152 6.886 62.915 1.00 80.00 282 ILE A CA 1
ATOM 2350 C C . ILE A 1 282 ? -37.332 8.192 62.134 1.00 80.00 282 ILE A C 1
ATOM 2352 O O . ILE A 1 282 ? -36.961 8.256 60.962 1.00 80.00 282 ILE A O 1
ATOM 2356 N N . ILE A 1 283 ? -37.882 9.235 62.760 1.00 88.19 283 ILE A N 1
ATOM 2357 C CA . ILE A 1 283 ? -38.073 10.544 62.120 1.00 88.19 283 ILE A CA 1
ATOM 2358 C C . ILE A 1 283 ? -36.722 11.148 61.721 1.00 88.19 283 ILE A C 1
ATOM 2360 O O . ILE A 1 283 ? -36.570 11.583 60.580 1.00 88.19 283 ILE A O 1
ATOM 2364 N N . ALA A 1 284 ? -35.729 11.109 62.613 1.00 88.81 284 ALA A N 1
ATOM 2365 C CA . ALA A 1 284 ? -34.388 11.619 62.336 1.00 88.81 284 ALA A CA 1
ATOM 2366 C C . ALA A 1 284 ? -33.708 10.880 61.169 1.00 88.81 284 ALA A C 1
ATOM 2368 O O . ALA A 1 284 ? -33.101 11.509 60.303 1.00 88.81 284 ALA A O 1
ATOM 2369 N N . LEU A 1 285 ? -33.846 9.551 61.099 1.00 84.56 285 LEU A N 1
ATOM 2370 C CA . LEU A 1 285 ? -33.328 8.766 59.975 1.00 84.56 285 LEU A CA 1
ATOM 2371 C C . LEU A 1 285 ? -34.021 9.123 58.657 1.00 84.56 285 LEU A C 1
ATOM 2373 O O . LEU A 1 285 ? -33.343 9.331 57.654 1.00 84.56 285 LEU A O 1
ATOM 2377 N N . LYS A 1 286 ? -35.355 9.243 58.656 1.00 83.00 286 LYS A N 1
ATOM 2378 C CA . LYS A 1 286 ? -36.119 9.638 57.461 1.00 83.00 286 LYS A CA 1
ATOM 2379 C C . LYS A 1 286 ? -35.724 11.022 56.949 1.00 83.00 286 LYS A C 1
ATOM 2381 O O . LYS A 1 286 ? -35.635 11.210 55.742 1.00 83.00 286 LYS A O 1
ATOM 2386 N N . GLN A 1 287 ? -35.474 11.972 57.850 1.00 85.00 287 GLN A N 1
ATOM 2387 C CA . GLN A 1 287 ? -34.987 13.303 57.480 1.00 85.00 287 GLN A CA 1
ATOM 2388 C C . GLN A 1 287 ? -33.618 13.232 56.809 1.00 85.00 287 GLN A C 1
ATOM 2390 O O . GLN A 1 287 ? -33.447 13.802 55.738 1.00 85.00 287 GLN A O 1
ATOM 2395 N N . LYS A 1 288 ? -32.679 12.475 57.387 1.00 87.69 288 LYS A N 1
ATOM 2396 C CA . LYS A 1 288 ? -31.339 12.317 56.818 1.00 87.69 288 LYS A CA 1
ATOM 2397 C C . LYS A 1 288 ? -31.372 11.707 55.411 1.00 87.69 288 LYS A C 1
ATOM 2399 O O . LYS A 1 288 ? -30.696 12.208 54.523 1.00 87.69 288 LYS A O 1
ATOM 2404 N N . TYR A 1 289 ? -32.187 10.671 55.203 1.00 80.56 289 TYR A N 1
ATOM 2405 C CA . TYR A 1 289 ? -32.362 10.057 53.882 1.00 80.56 289 TYR A CA 1
ATOM 2406 C C . TYR A 1 289 ? -32.916 11.037 52.843 1.00 80.56 289 TYR A C 1
ATOM 2408 O O . TYR A 1 289 ? -32.408 11.092 51.729 1.00 80.56 289 TYR A O 1
ATOM 2416 N N . LEU A 1 290 ? -33.930 11.827 53.209 1.00 83.50 290 LEU A N 1
ATOM 2417 C CA . LEU A 1 290 ? -34.506 12.827 52.309 1.00 83.50 290 LEU A CA 1
ATOM 2418 C C . LEU A 1 290 ? -33.481 13.909 51.934 1.00 83.50 290 LEU A C 1
ATOM 2420 O O . LEU A 1 290 ? -33.470 14.406 50.813 1.00 83.50 290 LEU A O 1
ATOM 2424 N N . GLU A 1 291 ? -32.620 14.283 52.877 1.00 83.38 291 GLU A N 1
ATOM 2425 C CA . GLU A 1 291 ? -31.587 15.294 52.667 1.00 83.38 291 GLU A CA 1
ATOM 2426 C C . GLU A 1 291 ? -30.468 14.781 51.746 1.00 83.38 291 GLU A C 1
ATOM 2428 O O . GLU A 1 291 ? -30.069 15.497 50.829 1.00 83.38 291 GLU A O 1
ATOM 2433 N N . GLU A 1 292 ? -30.053 13.519 51.912 1.00 82.88 292 GLU A N 1
ATOM 2434 C CA . GLU A 1 292 ? -29.131 12.824 50.999 1.00 82.88 292 GLU A CA 1
ATOM 2435 C C . GLU A 1 292 ? -29.734 12.677 49.581 1.00 82.88 292 GLU A C 1
ATOM 2437 O O . GLU A 1 292 ? -29.035 12.891 48.591 1.00 82.88 292 GLU A O 1
ATOM 2442 N N . GLU A 1 293 ? -31.036 12.389 49.450 1.00 76.00 293 GLU A N 1
ATOM 2443 C CA . GLU A 1 293 ? -31.731 12.305 48.150 1.00 76.00 293 GLU A CA 1
ATOM 2444 C C . GL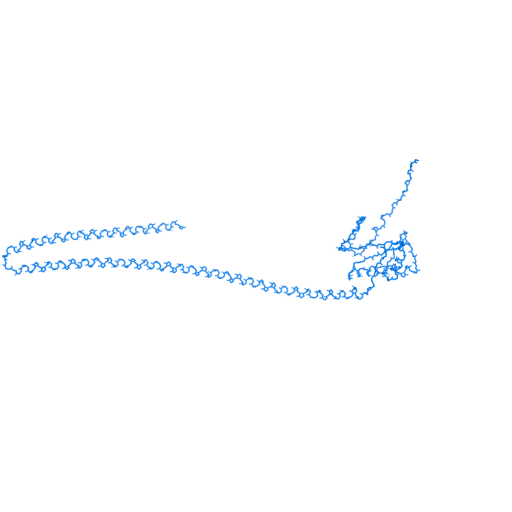U A 1 293 ? -31.778 13.663 47.423 1.00 76.00 293 GLU A C 1
ATOM 2446 O O . GLU A 1 293 ? -31.446 13.749 46.240 1.00 76.00 293 GLU A O 1
ATOM 2451 N N . ILE A 1 294 ? -32.102 14.747 48.138 1.00 83.06 294 ILE A N 1
ATOM 2452 C CA . ILE A 1 294 ? -32.096 16.117 47.592 1.00 83.06 294 ILE A CA 1
ATOM 2453 C C . ILE A 1 294 ? -30.687 16.548 47.158 1.00 83.06 294 ILE A C 1
ATOM 2455 O O . ILE A 1 294 ? -30.538 17.308 46.198 1.00 83.06 294 ILE A O 1
ATOM 2459 N N . GLU A 1 295 ? -29.647 16.133 47.882 1.00 82.56 295 GLU A N 1
ATOM 2460 C CA . GLU A 1 295 ? -28.259 16.450 47.536 1.00 82.56 295 GLU A CA 1
ATOM 2461 C C . GLU A 1 295 ? -27.835 15.741 46.242 1.00 82.56 295 GLU A C 1
ATOM 2463 O O . GLU A 1 295 ? -27.305 16.392 45.342 1.00 82.56 295 GLU A O 1
ATOM 2468 N N . LEU A 1 296 ? -28.195 14.462 46.086 1.00 77.12 296 LEU A N 1
ATOM 2469 C CA . LEU A 1 296 ? -27.973 13.698 44.854 1.00 77.12 296 LEU A CA 1
ATOM 2470 C C . LEU A 1 296 ? -28.725 14.277 43.643 1.00 77.12 296 LEU A C 1
ATOM 2472 O O . LEU A 1 296 ? -28.184 14.287 42.539 1.00 77.12 296 LEU A O 1
ATOM 2476 N N . GLU A 1 297 ? -29.947 14.793 43.824 1.00 66.75 297 GLU A N 1
ATOM 2477 C CA . GLU A 1 297 ? -30.695 15.455 42.742 1.00 66.75 297 GLU A CA 1
ATOM 2478 C C . GLU A 1 297 ? -30.064 16.782 42.294 1.00 66.75 297 GLU A C 1
ATOM 2480 O O . GLU A 1 297 ? -30.173 17.142 41.124 1.00 66.75 297 GLU A O 1
ATOM 2485 N N . LYS A 1 298 ? -29.395 17.516 43.193 1.00 77.19 298 LYS A N 1
ATOM 2486 C CA . LYS A 1 298 ? -28.691 18.769 42.856 1.00 77.19 298 LYS A CA 1
ATOM 2487 C C . LYS A 1 298 ? -27.366 18.547 42.126 1.00 77.19 298 LYS A C 1
ATOM 2489 O O . LYS A 1 298 ? -26.857 19.489 41.521 1.00 77.19 298 LYS A O 1
ATOM 2494 N N . GLU A 1 299 ? -26.784 17.354 42.231 1.00 68.38 299 GLU A N 1
ATOM 2495 C CA . GLU A 1 299 ? -25.553 16.983 41.523 1.00 68.38 299 GLU A CA 1
ATOM 2496 C C . GLU A 1 299 ? -25.789 16.614 40.041 1.00 68.38 299 GLU A C 1
ATOM 2498 O O . GLU A 1 299 ? -24.817 16.472 39.293 1.00 68.38 299 GLU A O 1
ATOM 2503 N N . PHE A 1 300 ? -27.052 16.506 39.606 1.00 50.88 300 PHE A N 1
ATOM 2504 C CA . PHE A 1 300 ? -27.477 16.325 38.209 1.00 50.88 300 PHE A CA 1
ATOM 2505 C C . PHE A 1 300 ? -27.836 17.648 37.513 1.00 50.88 300 PHE A C 1
ATOM 2507 O O . PHE A 1 300 ? -27.556 17.744 36.292 1.00 50.88 300 PHE A O 1
#